Protein AF-G2YE13-F1 (afdb_monomer)

Solvent-accessible surface area (backbone atoms only — not comparable to full-atom values): 16655 Å² total; per-residue (Å²): 134,60,71,67,60,37,46,52,50,24,52,51,51,41,54,56,32,40,78,69,66,66,38,60,95,90,59,76,64,62,72,60,50,37,76,73,42,96,77,32,41,68,54,47,50,50,54,51,50,51,44,52,50,53,50,48,58,48,52,53,50,53,49,51,50,52,49,53,50,52,50,49,54,52,50,52,52,52,49,52,52,50,52,50,55,52,49,52,54,51,50,56,52,48,56,51,50,53,50,53,49,54,51,50,54,52,51,50,53,50,51,54,52,50,50,54,51,52,54,51,50,54,51,51,52,53,52,51,51,52,52,50,54,50,51,53,52,50,52,53,52,50,52,54,50,50,52,56,51,50,51,52,51,52,51,52,50,51,48,52,52,54,54,60,64,62,72,76,81,79,84,79,93,82,80,87,77,79,81,79,85,72,94,70,87,87,79,92,77,80,81,95,67,86,81,63,96,82,48,99,84,70,54,80,85,79,56,55,73,67,57,55,51,51,51,54,49,51,56,49,56,50,50,52,50,51,52,50,51,50,52,50,48,53,51,50,48,32,64,75,66,67,63,66,82,83,77,86,79,90,86,79,87,78,82,78,76,73,67,56,60,61,52,50,51,54,52,51,52,54,52,50,54,56,54,53,68,72,75,112

Secondary structure (DSSP, 8-state):
--HHHHHHHHHHHHHHHHHTTSS-TT----SS-GGGSTT-HHHHHHHHHHHHHHHHHHHHHHHHHHHHHHHHHHHHHHHHHHHHHHHHHHHHHHHHHHHHHHHHHHHHHHHHHHHHHHHHHHHHHHHHHHHHHHHHHHHHHHHHHHHHHHHHHHHHHHHHHHHHHH--SSS-------------------------TT-TT--GGGS-HHHHHHHHHHHHHHHHHHHHHHHHHHHHHHHHTT-----S----------SHHHHHHHHHHHHHHHHHTT--

Sequence (280 aa):
MDADNLRTASLYINNQLLSRGLLRNGQTIDFARPHKSEEGLDVTMGKIMSVVNDLILRRDRDSQQRENLSQTIRALRADALRSTTDMERLATKNTELQRKVGIADAAERALKTQLRSAEQAVKGLKEDMARMKVLVGQTRAQCANEVRKKERIIEGMKKHVGEGGRARGSGKAVGVATINVIAGVGGDNGSGAGMGTEDEGYDLRMETNEFLTELARGLSDENESLGGLVRRTIETLRTVSGCEKEEEQEGGMVVQMEGSYEHLASEMEFKKWRSERKRS

Radius of gyration: 60.1 Å; Cα contacts (8 Å, |Δi|>4): 47; chains: 1; bounding box: 116×45×170 Å

InterPro domains:
  IPR021622 Afadin/alpha-actinin-binding [PF11559] (7-163)

Structure (mmCIF, N/CA/C/O backbone):
data_AF-G2YE13-F1
#
_entry.id   AF-G2YE13-F1
#
loop_
_atom_site.group_PDB
_atom_site.id
_atom_site.type_symbol
_atom_site.label_atom_id
_atom_site.label_alt_id
_atom_site.label_comp_id
_atom_site.label_asym_id
_atom_site.label_entity_id
_atom_site.label_seq_id
_atom_site.pdbx_PDB_ins_code
_atom_site.Cartn_x
_atom_site.Cartn_y
_atom_site.Cartn_z
_atom_site.occupancy
_atom_site.B_iso_or_equiv
_atom_site.auth_seq_id
_atom_site.auth_comp_id
_atom_site.auth_asym_id
_atom_site.auth_atom_id
_atom_site.pdbx_PDB_model_num
ATOM 1 N N . MET A 1 1 ? 46.375 20.186 -64.222 1.00 52.88 1 MET A N 1
ATOM 2 C CA . MET A 1 1 ? 46.100 18.978 -63.417 1.00 52.88 1 MET A CA 1
ATOM 3 C C . MET A 1 1 ? 46.947 17.860 -63.990 1.00 52.88 1 MET A C 1
ATOM 5 O O . MET A 1 1 ? 46.713 17.483 -65.133 1.00 52.88 1 MET A O 1
ATOM 9 N N . ASP A 1 2 ? 47.961 17.404 -63.260 1.00 69.81 2 ASP A N 1
ATOM 10 C CA . ASP A 1 2 ? 48.932 16.430 -63.770 1.00 69.81 2 ASP A CA 1
ATOM 11 C C . ASP A 1 2 ? 48.307 15.043 -63.950 1.00 69.81 2 ASP A C 1
ATOM 13 O O . ASP A 1 2 ? 47.515 14.583 -63.122 1.00 69.81 2 ASP A O 1
ATOM 17 N N . ALA A 1 3 ? 48.657 14.363 -65.044 1.00 68.25 3 ALA A N 1
ATOM 18 C CA . ALA A 1 3 ? 48.110 13.047 -65.379 1.00 68.25 3 ALA A CA 1
ATOM 19 C C . ALA A 1 3 ? 48.427 11.979 -64.312 1.00 68.25 3 ALA A C 1
ATOM 21 O O . ALA A 1 3 ? 47.630 11.062 -64.105 1.00 68.25 3 ALA A O 1
ATOM 22 N N . ASP A 1 4 ? 49.542 12.133 -63.597 1.00 74.81 4 ASP A N 1
ATOM 23 C CA . ASP A 1 4 ? 49.951 11.235 -62.514 1.00 74.81 4 ASP A CA 1
ATOM 24 C C . ASP A 1 4 ? 49.087 11.403 -61.255 1.00 74.81 4 ASP A C 1
ATOM 26 O O . ASP A 1 4 ? 48.748 10.416 -60.593 1.00 74.81 4 ASP A O 1
ATOM 30 N N . ASN A 1 5 ? 48.614 12.625 -60.980 1.00 84.25 5 ASN A N 1
ATOM 31 C CA . ASN A 1 5 ? 47.676 12.887 -59.886 1.00 84.25 5 ASN A CA 1
ATOM 32 C C . ASN A 1 5 ? 46.317 12.226 -60.156 1.00 84.25 5 ASN A C 1
ATOM 34 O O . ASN A 1 5 ? 45.719 11.637 -59.255 1.00 84.25 5 ASN A O 1
ATOM 38 N N . LEU A 1 6 ? 45.852 12.250 -61.410 1.00 85.00 6 LEU A N 1
ATOM 39 C CA . LEU A 1 6 ? 44.595 11.606 -61.809 1.00 85.00 6 LEU A CA 1
ATOM 40 C C . LEU A 1 6 ? 44.676 10.076 -61.751 1.00 85.00 6 LEU A C 1
ATOM 42 O O . LEU A 1 6 ? 43.736 9.426 -61.297 1.00 85.00 6 LEU A O 1
ATOM 46 N N . ARG A 1 7 ? 45.805 9.487 -62.160 1.00 84.62 7 ARG A N 1
ATOM 47 C CA . ARG A 1 7 ? 46.022 8.034 -62.075 1.00 84.62 7 ARG A CA 1
ATOM 48 C C . ARG A 1 7 ? 46.076 7.555 -60.623 1.00 84.62 7 ARG A C 1
ATOM 50 O O . ARG A 1 7 ? 45.480 6.531 -60.291 1.00 84.62 7 ARG A O 1
ATOM 57 N N . THR A 1 8 ? 46.731 8.323 -59.756 1.00 89.25 8 THR A N 1
ATOM 58 C CA . THR A 1 8 ? 46.793 8.040 -58.315 1.00 89.25 8 THR A CA 1
ATOM 59 C C . THR A 1 8 ? 45.407 8.136 -57.670 1.00 89.25 8 THR A C 1
ATOM 61 O O . THR A 1 8 ? 45.010 7.238 -56.928 1.00 89.25 8 THR A O 1
ATOM 64 N N . ALA A 1 9 ? 44.622 9.163 -58.016 1.00 90.44 9 ALA A N 1
ATOM 65 C CA . ALA A 1 9 ? 43.237 9.300 -57.562 1.00 90.44 9 ALA A CA 1
ATOM 66 C C . ALA A 1 9 ? 42.335 8.157 -58.067 1.00 90.44 9 ALA A C 1
ATOM 68 O O . ALA A 1 9 ? 41.540 7.621 -57.299 1.00 90.44 9 ALA A O 1
ATOM 69 N N . SER A 1 10 ? 42.493 7.732 -59.326 1.00 90.06 10 SER A N 1
ATOM 70 C CA . SER A 1 10 ? 41.773 6.587 -59.905 1.00 90.06 10 SER A CA 1
ATOM 71 C C . SER A 1 10 ? 42.042 5.292 -59.127 1.00 90.06 10 SER A C 1
ATOM 73 O O . SER A 1 10 ? 41.113 4.568 -58.765 1.00 90.06 10 SER A O 1
ATOM 75 N N . LEU A 1 11 ? 43.306 5.019 -58.785 1.00 90.75 11 LEU A N 1
ATOM 76 C CA . LEU A 1 11 ? 43.683 3.852 -57.982 1.00 90.75 11 LEU A CA 1
ATOM 77 C C . LEU A 1 11 ? 43.100 3.930 -56.561 1.00 90.75 11 LEU A C 1
ATOM 79 O O . LEU A 1 11 ? 42.550 2.947 -56.063 1.00 90.75 11 LEU A O 1
ATOM 83 N N . TYR A 1 12 ? 43.154 5.107 -55.933 1.00 93.12 12 TYR A N 1
ATOM 84 C CA . TYR A 1 12 ? 42.556 5.338 -54.617 1.00 93.12 12 TYR A CA 1
ATOM 85 C C . TYR A 1 12 ? 41.040 5.083 -54.613 1.00 93.12 12 TYR A C 1
ATOM 87 O O . TYR A 1 12 ? 40.538 4.363 -53.748 1.00 93.12 12 TYR A O 1
ATOM 95 N N . ILE A 1 13 ? 40.313 5.613 -55.602 1.00 92.81 13 ILE A N 1
ATOM 96 C CA . ILE A 1 13 ? 38.865 5.407 -55.740 1.00 92.81 13 ILE A CA 1
ATOM 97 C C . ILE A 1 13 ? 38.552 3.920 -55.929 1.00 92.81 13 ILE A C 1
ATOM 99 O O . ILE A 1 13 ? 37.668 3.400 -55.252 1.00 92.81 13 ILE A O 1
ATOM 103 N N . ASN A 1 14 ? 39.299 3.204 -56.772 1.00 92.50 14 ASN A N 1
ATOM 104 C CA . ASN A 1 14 ? 39.098 1.765 -56.960 1.00 92.50 14 ASN A CA 1
ATOM 105 C C . ASN A 1 14 ? 39.274 0.975 -55.654 1.00 92.50 14 ASN A C 1
ATOM 107 O O . ASN A 1 14 ? 38.426 0.146 -55.328 1.00 92.50 14 ASN A O 1
ATOM 111 N N . ASN A 1 15 ? 40.303 1.277 -54.858 1.00 92.81 15 ASN A N 1
ATOM 112 C CA . ASN A 1 15 ? 40.490 0.648 -53.545 1.00 92.81 15 ASN A CA 1
ATOM 113 C C . ASN A 1 15 ? 39.330 0.965 -52.583 1.00 92.81 15 ASN A C 1
ATOM 115 O O . ASN A 1 15 ? 38.871 0.105 -51.824 1.00 92.81 15 ASN A O 1
ATOM 119 N N . GLN A 1 16 ? 38.814 2.193 -52.632 1.00 92.94 16 GLN A N 1
ATOM 120 C CA . GLN A 1 16 ? 37.696 2.629 -51.800 1.00 92.94 16 GLN A CA 1
ATOM 121 C C . GLN A 1 16 ? 36.375 1.940 -52.169 1.00 92.94 16 GLN A C 1
ATOM 123 O O . GLN A 1 16 ? 35.591 1.578 -51.287 1.00 92.94 16 GLN A O 1
ATOM 128 N N . LEU A 1 17 ? 36.127 1.756 -53.465 1.00 92.94 17 LEU A N 1
ATOM 129 C CA . LEU A 1 17 ? 34.960 1.045 -53.976 1.00 92.94 17 LEU A CA 1
ATOM 130 C C . LEU A 1 17 ? 35.060 -0.460 -53.702 1.00 92.94 17 LEU A C 1
ATOM 132 O O . LEU A 1 17 ? 34.072 -1.069 -53.289 1.00 92.94 17 LEU A O 1
ATOM 136 N N . LEU A 1 18 ? 36.252 -1.044 -53.848 1.00 92.06 18 LEU A N 1
ATOM 137 C CA . LEU A 1 18 ? 36.508 -2.455 -53.561 1.00 92.06 18 LEU A CA 1
ATOM 138 C C . LEU A 1 18 ? 36.288 -2.781 -52.078 1.00 92.06 18 LEU A C 1
ATOM 140 O O . LEU A 1 18 ? 35.526 -3.687 -51.752 1.00 92.06 18 LEU A O 1
ATOM 144 N N . SER A 1 19 ? 36.873 -1.989 -51.171 1.00 91.19 19 SER A N 1
ATOM 145 C CA . SER A 1 19 ? 36.702 -2.149 -49.714 1.00 91.19 19 SER A CA 1
ATOM 146 C C . SER A 1 19 ? 35.251 -1.997 -49.238 1.00 91.19 19 SER A C 1
ATOM 148 O O . SER A 1 19 ? 34.890 -2.526 -48.191 1.00 91.19 19 SER A O 1
ATOM 150 N N . ARG A 1 20 ? 34.398 -1.308 -50.010 1.00 91.00 20 ARG A N 1
ATOM 151 C CA . ARG A 1 20 ? 32.953 -1.154 -49.740 1.00 91.00 20 ARG A CA 1
ATOM 152 C C . ARG A 1 20 ? 32.080 -2.194 -50.447 1.00 91.00 20 ARG A C 1
ATOM 154 O O . ARG A 1 20 ? 30.855 -2.169 -50.288 1.00 91.00 20 ARG A O 1
ATOM 161 N N . GLY A 1 21 ? 32.692 -3.094 -51.218 1.00 90.62 21 GLY A N 1
ATOM 162 C CA . GLY A 1 21 ? 32.005 -4.122 -51.997 1.00 90.62 21 GLY A CA 1
ATOM 163 C C . GLY A 1 21 ? 31.169 -3.560 -53.150 1.00 90.62 21 GLY A C 1
ATOM 164 O O . GLY A 1 21 ? 30.143 -4.143 -53.487 1.00 90.62 21 GLY A O 1
ATOM 165 N N . LEU A 1 22 ? 31.558 -2.403 -53.699 1.00 90.25 22 LEU A N 1
ATOM 166 C CA . LEU A 1 22 ? 30.945 -1.779 -54.884 1.00 90.25 22 LEU A CA 1
ATOM 167 C C . LEU A 1 22 ? 31.646 -2.191 -56.185 1.00 90.25 22 LEU A C 1
ATOM 169 O O . LEU A 1 22 ? 31.102 -2.009 -57.267 1.00 90.25 22 LEU A O 1
ATOM 173 N N . LEU A 1 23 ? 32.847 -2.761 -56.078 1.00 89.75 23 LEU A N 1
ATOM 174 C CA . LEU A 1 23 ? 33.565 -3.409 -57.173 1.00 89.75 23 LEU A CA 1
ATOM 175 C C . LEU A 1 23 ? 33.898 -4.850 -56.786 1.00 89.75 23 LEU A C 1
ATOM 177 O O . LEU A 1 23 ? 34.031 -5.174 -55.606 1.00 89.75 23 LEU A O 1
ATOM 181 N N . ARG A 1 24 ? 34.041 -5.715 -57.792 1.00 83.44 24 ARG A N 1
ATOM 182 C CA . ARG A 1 24 ? 34.520 -7.094 -57.632 1.00 83.44 24 ARG A CA 1
ATOM 183 C C . ARG A 1 24 ? 36.032 -7.144 -57.858 1.00 83.44 24 ARG A C 1
ATOM 185 O O . ARG A 1 24 ? 36.575 -6.331 -58.607 1.00 83.44 24 ARG A O 1
ATOM 192 N N . ASN A 1 25 ? 36.711 -8.111 -57.237 1.00 74.88 25 ASN A N 1
ATOM 193 C CA . ASN A 1 25 ? 38.150 -8.317 -57.430 1.00 74.88 25 ASN A CA 1
ATOM 194 C C . ASN A 1 25 ? 38.472 -8.447 -58.931 1.00 74.88 25 ASN A C 1
ATOM 196 O O . ASN A 1 25 ? 37.884 -9.280 -59.616 1.00 74.88 25 ASN A O 1
ATOM 200 N N . GLY A 1 26 ? 39.385 -7.608 -59.431 1.00 71.69 26 GLY A N 1
ATOM 201 C CA . GLY A 1 26 ? 39.810 -7.599 -60.837 1.00 71.69 26 GLY A CA 1
ATOM 202 C C . GLY A 1 26 ? 39.014 -6.683 -61.777 1.00 71.69 26 GLY A C 1
ATOM 203 O O . GLY A 1 26 ? 39.411 -6.536 -62.926 1.00 71.69 26 GLY A O 1
ATOM 204 N N . GLN A 1 27 ? 37.940 -6.027 -61.319 1.00 79.00 27 GLN A N 1
ATOM 205 C CA . GLN A 1 27 ? 37.174 -5.056 -62.117 1.00 79.00 27 GLN A CA 1
ATOM 206 C C . GLN A 1 27 ? 37.513 -3.617 -61.711 1.00 79.00 27 GLN A C 1
ATOM 208 O O . GLN A 1 27 ? 36.717 -2.942 -61.060 1.00 79.00 27 GLN A O 1
ATOM 213 N N . THR A 1 28 ? 38.710 -3.147 -62.062 1.00 84.94 28 THR A N 1
ATOM 214 C CA . THR A 1 28 ? 39.093 -1.744 -61.853 1.00 84.94 28 THR A CA 1
ATOM 215 C C . THR A 1 28 ? 38.523 -0.857 -62.960 1.00 84.94 28 THR A C 1
ATOM 217 O O . THR A 1 28 ? 38.381 -1.270 -64.110 1.00 84.94 28 THR A O 1
ATOM 220 N N . ILE A 1 29 ? 38.172 0.376 -62.607 1.00 88.56 29 ILE A N 1
ATOM 221 C CA . ILE A 1 29 ? 37.672 1.384 -63.543 1.00 88.56 29 ILE A CA 1
ATOM 222 C C . ILE A 1 29 ? 38.773 2.423 -63.752 1.00 88.56 29 ILE A C 1
ATOM 224 O O . ILE A 1 29 ? 39.282 2.985 -62.781 1.00 88.56 29 ILE A O 1
ATOM 228 N N . ASP A 1 30 ? 39.142 2.708 -65.003 1.00 88.06 30 ASP A N 1
ATOM 229 C CA . ASP A 1 30 ? 40.056 3.816 -65.291 1.00 88.06 30 ASP A CA 1
ATOM 230 C C . ASP A 1 30 ? 39.302 5.153 -65.325 1.00 88.06 30 ASP A C 1
ATOM 232 O O . ASP A 1 30 ? 38.751 5.567 -66.346 1.00 88.06 30 ASP A O 1
ATOM 236 N N . PHE A 1 31 ? 39.305 5.851 -64.188 1.00 87.25 31 PHE A N 1
ATOM 237 C CA . PHE A 1 31 ? 38.727 7.190 -64.062 1.00 87.25 31 PHE A CA 1
ATOM 238 C C . PHE A 1 31 ? 39.595 8.293 -64.686 1.00 87.25 31 PHE A C 1
ATOM 240 O O . PHE A 1 31 ? 39.095 9.386 -64.943 1.00 87.25 31 PHE A O 1
ATOM 247 N N . ALA A 1 32 ? 40.890 8.049 -64.913 1.00 86.56 32 ALA A N 1
ATOM 248 C CA . ALA A 1 32 ? 41.810 9.076 -65.397 1.00 86.56 32 ALA A CA 1
ATOM 249 C C . ALA A 1 32 ? 41.699 9.260 -66.915 1.00 86.56 32 ALA A C 1
ATOM 251 O O . ALA A 1 32 ? 41.833 10.380 -67.416 1.00 86.56 32 ALA A O 1
ATOM 252 N N . ARG A 1 33 ? 41.477 8.168 -67.659 1.00 82.81 33 ARG A N 1
ATOM 253 C CA . ARG A 1 33 ? 41.334 8.180 -69.122 1.00 82.81 33 ARG A CA 1
ATOM 254 C C . ARG A 1 33 ? 40.272 7.177 -69.588 1.00 82.81 33 ARG A C 1
ATOM 256 O O . ARG A 1 33 ? 40.596 6.221 -70.287 1.00 82.81 33 ARG A O 1
ATOM 263 N N . PRO A 1 34 ? 38.983 7.441 -69.319 1.00 82.19 34 PRO A N 1
ATOM 264 C CA . PRO A 1 34 ? 37.904 6.501 -69.630 1.00 82.19 34 PRO A CA 1
ATOM 265 C C . PRO A 1 34 ? 37.739 6.214 -71.134 1.00 82.19 34 PRO A C 1
ATOM 267 O O . PRO A 1 34 ? 37.157 5.205 -71.499 1.00 82.19 34 PRO A O 1
ATOM 270 N N . HIS A 1 35 ? 38.277 7.065 -72.018 1.00 80.75 35 HIS A N 1
ATOM 271 C CA . HIS A 1 35 ? 38.291 6.854 -73.472 1.00 80.75 35 HIS A CA 1
ATOM 272 C C . HIS A 1 35 ? 39.409 5.915 -73.962 1.00 80.75 35 HIS A C 1
ATOM 274 O O . HIS A 1 35 ? 39.402 5.537 -75.129 1.00 80.75 35 HIS A O 1
ATOM 280 N N . LYS A 1 36 ? 40.396 5.592 -73.113 1.00 79.38 36 LYS A N 1
ATOM 281 C CA . LYS A 1 36 ? 41.534 4.711 -73.445 1.00 79.38 36 LYS A CA 1
ATOM 282 C C . LYS A 1 36 ? 41.440 3.338 -72.788 1.00 79.38 36 LYS A C 1
ATOM 284 O O . LYS A 1 36 ? 42.398 2.574 -72.863 1.00 79.38 36 LYS A O 1
ATOM 289 N N . SER A 1 37 ? 40.337 3.044 -72.110 1.00 78.94 37 SER A N 1
ATOM 290 C CA . SER A 1 37 ? 40.103 1.712 -71.573 1.00 78.94 37 SER A CA 1
ATOM 291 C C . SER A 1 37 ? 39.936 0.708 -72.717 1.00 78.94 37 SER A C 1
ATOM 293 O O . SER A 1 37 ? 39.407 1.037 -73.779 1.00 78.94 37 SER A O 1
ATOM 295 N N . GLU A 1 38 ? 40.379 -0.529 -72.495 1.00 76.00 38 GLU A N 1
ATOM 296 C CA . GLU A 1 38 ? 40.318 -1.604 -73.499 1.00 76.00 38 GLU A CA 1
ATOM 297 C C . GLU A 1 38 ? 38.883 -1.934 -73.940 1.00 76.00 38 GLU A C 1
ATOM 299 O O . GLU A 1 38 ? 38.660 -2.403 -75.050 1.00 76.00 38 GLU A O 1
ATOM 304 N N . GLU A 1 39 ? 37.902 -1.648 -73.085 1.00 79.75 39 GLU A N 1
ATOM 305 C CA . GLU A 1 39 ? 36.481 -1.919 -73.321 1.00 79.75 39 GLU A CA 1
ATOM 306 C C . GLU A 1 39 ? 35.727 -0.730 -73.950 1.00 79.75 39 GLU A C 1
ATOM 308 O O . GLU A 1 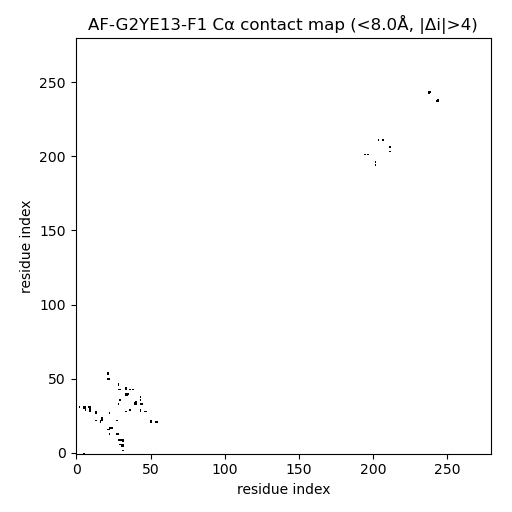39 ? 34.541 -0.840 -74.261 1.00 79.75 39 GLU A O 1
ATOM 313 N N . GLY A 1 40 ? 36.394 0.413 -74.137 1.00 85.12 40 GLY A N 1
ATOM 314 C CA . GLY A 1 40 ? 35.803 1.626 -74.693 1.00 85.12 40 GLY A CA 1
ATOM 315 C C . GLY A 1 40 ? 35.091 2.527 -73.675 1.00 85.12 40 GLY A C 1
ATOM 316 O O . GLY A 1 40 ? 34.805 2.166 -72.524 1.00 85.12 40 GLY A O 1
ATOM 317 N N . LEU A 1 41 ? 34.804 3.753 -74.127 1.00 87.94 41 LEU A N 1
ATOM 318 C CA . LEU A 1 41 ? 34.246 4.826 -73.301 1.00 87.94 41 LEU A CA 1
ATOM 319 C C . LEU A 1 41 ? 32.869 4.469 -72.729 1.00 87.94 41 LEU A C 1
ATOM 321 O O . LEU A 1 41 ? 32.647 4.644 -71.532 1.00 87.94 41 LEU A O 1
ATOM 325 N N . ASP A 1 42 ? 31.971 3.945 -73.563 1.00 87.81 42 ASP A N 1
ATOM 326 C CA . ASP A 1 42 ? 30.576 3.689 -73.186 1.00 87.81 42 ASP A CA 1
ATOM 327 C C . ASP A 1 42 ? 30.465 2.612 -72.100 1.00 87.81 42 ASP A C 1
ATOM 329 O O . ASP A 1 42 ? 29.720 2.772 -71.132 1.00 87.81 42 ASP A O 1
ATOM 333 N N . VAL A 1 43 ? 31.271 1.550 -72.199 1.00 87.81 43 VAL A N 1
ATOM 334 C CA . VAL A 1 43 ? 31.311 0.472 -71.198 1.00 87.81 43 VAL A CA 1
ATOM 335 C C . VAL A 1 43 ? 31.874 0.983 -69.872 1.00 87.81 43 VAL A C 1
ATOM 337 O O . VAL A 1 43 ? 31.319 0.714 -68.804 1.00 87.81 43 VAL A O 1
ATOM 340 N N . THR A 1 44 ? 32.943 1.781 -69.928 1.00 88.75 44 THR A N 1
ATOM 341 C CA . THR A 1 44 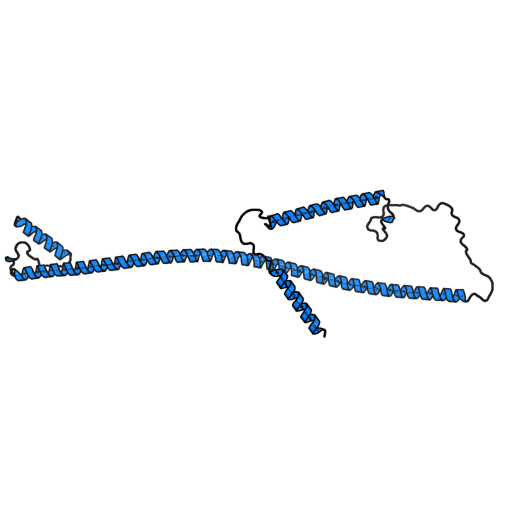? 33.564 2.371 -68.733 1.00 88.75 44 THR A CA 1
ATOM 342 C C . THR A 1 44 ? 32.609 3.341 -68.043 1.00 88.75 44 THR A C 1
ATOM 344 O O . THR A 1 44 ? 32.454 3.291 -66.824 1.00 88.75 44 THR A O 1
ATOM 347 N N . MET A 1 45 ? 31.904 4.172 -68.816 1.00 90.50 45 MET A N 1
ATOM 348 C CA . MET A 1 45 ? 30.885 5.080 -68.295 1.00 90.50 45 MET A CA 1
ATOM 349 C C . MET A 1 45 ? 29.693 4.314 -67.704 1.00 90.50 45 MET A C 1
ATOM 351 O O . MET A 1 45 ? 29.197 4.689 -66.644 1.00 90.50 45 MET A O 1
ATOM 355 N N . GLY A 1 46 ? 29.288 3.193 -68.311 1.00 90.06 46 GLY A N 1
ATOM 356 C CA . GLY A 1 46 ? 28.276 2.287 -67.760 1.00 90.06 46 GLY A CA 1
ATOM 357 C C . GLY A 1 46 ? 28.666 1.713 -66.392 1.00 90.06 46 GLY A C 1
ATOM 358 O O . GLY A 1 46 ? 27.857 1.733 -65.462 1.00 90.06 46 GLY A O 1
ATOM 359 N N . LYS A 1 47 ? 29.925 1.279 -66.221 1.00 90.19 47 LYS A N 1
ATOM 360 C CA . LYS A 1 47 ? 30.460 0.819 -64.923 1.00 90.19 47 LYS A CA 1
ATOM 361 C C . LYS A 1 47 ? 30.451 1.935 -63.873 1.00 90.19 47 LYS A C 1
ATOM 363 O O . LYS A 1 47 ? 30.038 1.699 -62.738 1.00 90.19 47 LYS A O 1
ATOM 368 N N . ILE A 1 48 ? 30.854 3.153 -64.251 1.00 91.88 48 ILE A N 1
ATOM 369 C CA . ILE A 1 48 ? 30.814 4.329 -63.365 1.00 91.88 48 ILE A CA 1
ATOM 370 C C . ILE A 1 48 ? 29.375 4.617 -62.929 1.00 91.88 48 ILE A C 1
ATOM 372 O O . ILE A 1 48 ? 29.118 4.761 -61.735 1.00 91.88 48 ILE A O 1
ATOM 376 N N . MET A 1 49 ? 28.430 4.646 -63.870 1.00 92.31 49 MET A N 1
ATOM 377 C CA . MET A 1 49 ? 27.017 4.894 -63.573 1.00 92.31 49 MET A CA 1
ATOM 378 C C . MET A 1 49 ? 26.417 3.818 -62.665 1.00 92.31 49 MET A C 1
ATOM 380 O O . MET A 1 49 ? 25.679 4.158 -61.743 1.00 92.31 49 MET A O 1
ATOM 384 N N . SER A 1 50 ? 26.776 2.543 -62.850 1.00 91.62 50 SER A N 1
ATOM 385 C CA . SER A 1 50 ? 26.349 1.459 -61.953 1.00 91.62 50 SER A CA 1
ATOM 386 C C . SER A 1 50 ? 26.843 1.676 -60.522 1.00 91.62 50 SER A C 1
ATOM 388 O O . SER A 1 50 ? 26.061 1.573 -59.581 1.00 91.62 50 SER A O 1
ATOM 390 N N . VAL A 1 51 ? 28.121 2.029 -60.347 1.00 93.50 51 VAL A N 1
ATOM 391 C CA . VAL A 1 51 ? 28.699 2.311 -59.024 1.00 93.50 51 VAL A CA 1
ATOM 392 C C . VAL A 1 51 ? 28.034 3.524 -58.371 1.00 93.50 51 VAL A C 1
ATOM 394 O O . VAL A 1 51 ? 27.740 3.502 -57.176 1.00 93.50 51 VAL A O 1
ATOM 397 N N . VAL A 1 52 ? 27.784 4.586 -59.141 1.00 95.12 52 VAL A N 1
ATOM 398 C CA . VAL A 1 52 ? 27.089 5.785 -58.653 1.00 95.12 52 VAL A CA 1
ATOM 399 C C . VAL A 1 52 ? 25.662 5.443 -58.227 1.00 95.12 52 VAL A C 1
ATOM 401 O O . VAL A 1 52 ? 25.248 5.838 -57.139 1.00 95.12 52 VAL A O 1
ATOM 404 N N . ASN A 1 53 ? 24.931 4.665 -59.026 1.00 95.75 53 ASN A N 1
ATOM 405 C CA . ASN A 1 53 ? 23.591 4.200 -58.683 1.00 95.75 53 ASN A CA 1
ATOM 406 C C . ASN A 1 53 ? 23.592 3.367 -57.390 1.00 95.75 53 ASN A C 1
ATOM 408 O O . ASN A 1 53 ? 22.795 3.620 -56.490 1.00 95.75 53 ASN A O 1
ATOM 412 N N . ASP A 1 54 ? 24.534 2.434 -57.243 1.00 95.00 54 ASP A N 1
ATOM 413 C CA . ASP A 1 54 ? 24.654 1.622 -56.031 1.00 95.00 54 ASP A CA 1
ATOM 414 C C . ASP A 1 54 ? 24.991 2.464 -54.793 1.00 95.00 54 ASP A C 1
ATOM 416 O O . ASP A 1 54 ? 24.476 2.200 -53.703 1.00 95.00 54 ASP A O 1
ATOM 420 N N . LEU A 1 55 ? 25.824 3.499 -54.944 1.00 95.31 55 LEU A N 1
ATOM 421 C CA . LEU A 1 55 ? 26.121 4.460 -53.880 1.00 95.31 55 LEU A CA 1
ATOM 422 C C . LEU A 1 55 ? 24.888 5.271 -53.474 1.00 95.31 55 LEU A C 1
ATOM 424 O O . LEU A 1 55 ? 24.670 5.455 -52.276 1.00 95.31 55 LEU A O 1
ATOM 428 N N . ILE A 1 56 ? 24.084 5.726 -54.439 1.00 96.06 56 ILE A N 1
ATOM 429 C CA . ILE A 1 56 ? 22.826 6.442 -54.179 1.00 96.06 56 ILE A CA 1
ATOM 430 C C . ILE A 1 56 ? 21.861 5.522 -53.428 1.00 96.06 56 ILE A C 1
ATOM 432 O O . ILE A 1 56 ? 21.438 5.851 -52.324 1.00 96.06 56 ILE A O 1
ATOM 436 N N . LEU A 1 57 ? 21.612 4.315 -53.944 1.00 96.19 57 LEU A N 1
ATOM 437 C CA . LEU A 1 57 ? 20.694 3.357 -53.324 1.00 96.19 57 LEU A CA 1
ATOM 438 C C . LEU A 1 57 ? 21.132 2.928 -51.920 1.00 96.19 57 LEU A C 1
ATOM 440 O O . LEU A 1 57 ? 20.287 2.697 -51.052 1.00 96.19 57 LEU A O 1
ATOM 444 N N . ARG A 1 58 ? 22.441 2.780 -51.682 1.00 96.06 58 ARG A N 1
ATOM 445 C CA . ARG A 1 58 ? 22.972 2.496 -50.341 1.00 96.06 58 ARG A CA 1
ATOM 446 C C . ARG A 1 58 ? 22.810 3.692 -49.414 1.00 96.06 58 ARG A C 1
ATOM 448 O O . ARG A 1 58 ? 22.342 3.507 -48.298 1.00 96.06 58 ARG A O 1
ATOM 455 N N . ARG A 1 59 ? 23.139 4.904 -49.871 1.00 96.12 59 ARG A N 1
ATOM 456 C CA . ARG A 1 59 ? 22.962 6.133 -49.085 1.00 96.12 59 ARG A CA 1
ATOM 457 C C . ARG A 1 59 ? 21.501 6.338 -48.689 1.00 96.12 59 ARG A C 1
ATOM 459 O O . ARG A 1 59 ? 21.243 6.684 -47.539 1.00 96.12 59 ARG A O 1
ATOM 466 N N . ASP A 1 60 ? 20.570 6.103 -49.605 1.00 97.31 60 ASP A N 1
ATOM 467 C CA . ASP A 1 60 ? 19.138 6.251 -49.343 1.00 97.31 60 ASP A CA 1
ATOM 468 C C . ASP A 1 60 ? 18.655 5.220 -48.316 1.00 97.31 60 ASP A C 1
ATOM 470 O O . ASP A 1 60 ? 17.964 5.579 -47.361 1.00 97.31 60 ASP A O 1
ATOM 474 N N . ARG A 1 61 ? 19.096 3.958 -48.434 1.00 97.19 61 ARG A N 1
ATOM 475 C CA . ARG A 1 61 ? 18.826 2.918 -47.426 1.00 97.19 61 ARG A CA 1
ATOM 476 C C . ARG A 1 61 ? 19.400 3.266 -46.058 1.00 97.19 61 ARG A C 1
ATOM 478 O O . ARG A 1 61 ? 18.684 3.170 -45.065 1.00 97.19 61 ARG A O 1
ATOM 485 N N . ASP A 1 62 ? 20.658 3.690 -45.999 1.00 96.81 62 ASP A N 1
ATOM 486 C CA . ASP A 1 62 ? 21.312 4.072 -44.746 1.00 96.81 62 ASP A CA 1
ATOM 487 C C . ASP A 1 62 ? 20.608 5.277 -44.106 1.00 96.81 62 ASP A C 1
ATOM 489 O O . ASP A 1 62 ? 20.437 5.325 -42.886 1.00 96.81 62 ASP A O 1
ATOM 493 N N . SER A 1 63 ? 20.157 6.241 -44.917 1.00 97.62 63 SER A N 1
ATOM 494 C CA . SER A 1 63 ? 19.377 7.393 -44.456 1.00 97.62 63 SER A CA 1
ATOM 495 C C . SER A 1 63 ? 18.042 6.957 -43.850 1.00 97.62 63 SER A C 1
ATOM 497 O O . SER A 1 63 ? 17.733 7.344 -42.723 1.00 97.62 63 SER A O 1
ATOM 499 N N . GLN A 1 64 ? 17.286 6.099 -44.542 1.00 97.62 64 GLN A N 1
ATOM 500 C CA . GLN A 1 64 ? 16.015 5.557 -44.044 1.00 97.62 64 GLN A CA 1
ATOM 501 C C . GLN A 1 64 ? 16.204 4.735 -42.762 1.00 97.62 64 GLN A C 1
ATOM 503 O O . GLN A 1 64 ? 15.447 4.885 -41.806 1.00 97.62 64 GLN A O 1
ATOM 508 N N . GLN A 1 65 ? 17.242 3.894 -42.691 1.00 97.94 65 GLN A N 1
ATOM 509 C CA . GLN A 1 65 ? 17.554 3.123 -41.485 1.00 97.94 65 GLN A CA 1
ATOM 510 C C . GLN A 1 65 ? 17.896 4.031 -40.303 1.00 97.94 65 GLN A C 1
ATOM 512 O O . GLN A 1 65 ? 17.388 3.821 -39.201 1.00 97.94 65 GLN A O 1
ATOM 517 N N . ARG A 1 66 ? 18.719 5.064 -40.519 1.00 98.06 66 ARG A N 1
ATOM 518 C CA . ARG A 1 66 ? 19.038 6.059 -39.484 1.00 98.06 66 ARG A CA 1
ATOM 519 C C . ARG A 1 66 ? 17.790 6.788 -39.007 1.00 98.06 66 ARG A C 1
ATOM 521 O O . ARG A 1 66 ? 17.632 6.984 -37.802 1.00 98.06 66 ARG A O 1
ATOM 528 N N . GLU A 1 67 ? 16.899 7.158 -39.921 1.00 97.94 67 GLU A N 1
ATOM 529 C CA . GLU A 1 67 ? 15.636 7.795 -39.568 1.00 97.94 67 GLU A CA 1
ATOM 530 C C . GLU A 1 67 ? 14.757 6.863 -38.721 1.00 97.94 67 GLU A C 1
ATOM 532 O O . GLU A 1 67 ? 14.380 7.246 -37.611 1.00 97.94 67 GLU A O 1
ATOM 537 N N . ASN A 1 68 ? 14.529 5.625 -39.164 1.00 98.19 68 ASN A N 1
ATOM 538 C CA . ASN A 1 68 ? 13.737 4.620 -38.444 1.00 98.19 68 ASN A CA 1
ATOM 539 C C . ASN A 1 68 ? 14.297 4.328 -37.043 1.00 98.19 68 ASN A C 1
ATOM 541 O O . ASN A 1 68 ? 13.552 4.275 -36.059 1.00 98.19 68 ASN A O 1
ATOM 545 N N . LEU A 1 69 ? 15.622 4.192 -36.922 1.00 98.38 69 LEU A N 1
ATOM 546 C CA . LEU A 1 69 ? 16.290 4.027 -35.629 1.00 98.38 69 LEU A CA 1
ATOM 547 C C . LEU A 1 69 ? 16.088 5.258 -34.743 1.00 98.38 69 LEU A C 1
ATOM 549 O O . LEU A 1 69 ? 15.768 5.124 -33.564 1.00 98.38 69 LEU A O 1
ATOM 553 N N . SER A 1 70 ? 16.215 6.463 -35.302 1.00 98.50 70 SER A N 1
ATOM 554 C CA . SER A 1 70 ? 15.997 7.697 -34.546 1.00 98.50 70 SER A CA 1
ATOM 555 C C . SER A 1 70 ? 14.553 7.831 -34.047 1.00 98.50 70 SER A C 1
ATOM 557 O O . SER A 1 70 ? 14.337 8.314 -32.934 1.00 98.50 70 SER A O 1
ATOM 559 N N . GLN A 1 71 ? 13.570 7.391 -34.840 1.00 98.44 71 GLN A N 1
ATOM 560 C CA . GLN A 1 71 ? 12.160 7.363 -34.454 1.00 98.44 71 GLN A CA 1
ATOM 561 C C . GLN A 1 71 ? 11.925 6.339 -33.337 1.00 98.44 71 GLN A C 1
ATOM 563 O O . GLN A 1 71 ? 11.309 6.672 -32.326 1.00 98.44 71 GLN A O 1
ATOM 568 N N . THR A 1 72 ? 12.500 5.140 -33.461 1.00 98.44 72 THR A N 1
ATOM 569 C CA . THR A 1 72 ? 12.404 4.082 -32.442 1.00 98.44 72 THR A CA 1
ATOM 570 C C . THR A 1 72 ? 13.023 4.525 -31.116 1.00 98.44 72 THR A C 1
ATOM 572 O O . THR A 1 72 ? 12.405 4.375 -30.068 1.00 98.44 72 THR A O 1
ATOM 575 N N . ILE A 1 73 ? 14.206 5.149 -31.137 1.00 98.56 73 ILE A N 1
ATOM 576 C CA . ILE A 1 73 ? 14.854 5.679 -29.926 1.00 98.56 73 ILE A CA 1
ATOM 577 C C . ILE A 1 73 ? 13.983 6.751 -29.261 1.00 98.56 73 ILE A C 1
ATOM 579 O O . ILE A 1 73 ? 13.868 6.776 -28.036 1.00 98.56 73 ILE A O 1
ATOM 583 N N . ARG A 1 74 ? 13.357 7.637 -30.046 1.00 98.44 74 ARG A N 1
ATOM 584 C CA . ARG A 1 74 ? 12.430 8.650 -29.518 1.00 98.44 74 ARG A CA 1
ATOM 585 C C . ARG A 1 74 ? 11.194 8.011 -28.883 1.00 98.44 74 ARG A C 1
ATOM 587 O O . ARG A 1 74 ? 10.826 8.416 -27.783 1.00 98.44 74 ARG A O 1
ATOM 594 N N . ALA A 1 75 ? 10.606 7.005 -29.528 1.00 98.44 75 ALA A N 1
ATOM 595 C CA . ALA A 1 75 ? 9.474 6.258 -28.987 1.00 98.44 75 ALA A CA 1
ATOM 596 C C . ALA A 1 75 ? 9.841 5.554 -27.671 1.00 98.44 75 ALA A C 1
ATOM 598 O O . ALA A 1 75 ? 9.192 5.795 -26.657 1.00 98.44 75 ALA A O 1
ATOM 599 N N . LEU A 1 76 ? 10.953 4.811 -27.648 1.00 98.56 76 LEU A N 1
ATOM 600 C CA . LEU A 1 76 ? 11.442 4.117 -26.454 1.00 98.56 76 LEU A CA 1
ATOM 601 C C . LEU A 1 76 ? 11.744 5.076 -25.298 1.00 98.56 76 LEU A C 1
ATOM 603 O O . LEU A 1 76 ? 11.438 4.769 -24.152 1.00 98.56 76 LEU A O 1
ATOM 607 N N . ARG A 1 77 ? 12.315 6.255 -25.576 1.00 98.50 77 ARG A N 1
ATOM 608 C CA . ARG A 1 77 ? 12.532 7.284 -24.545 1.00 98.50 77 ARG A CA 1
ATOM 609 C C . ARG A 1 77 ? 11.217 7.812 -23.979 1.00 98.50 77 ARG A C 1
ATOM 611 O O . ARG A 1 77 ? 11.119 8.008 -22.771 1.00 98.50 77 ARG A O 1
ATOM 618 N N . ALA A 1 78 ? 10.218 8.037 -24.831 1.00 98.50 78 ALA A N 1
ATOM 619 C CA . ALA A 1 78 ? 8.900 8.474 -24.389 1.00 98.50 78 ALA A CA 1
ATOM 620 C C . ALA A 1 78 ? 8.190 7.389 -23.559 1.00 98.50 78 ALA A C 1
ATOM 622 O O . ALA A 1 78 ? 7.592 7.708 -22.534 1.00 98.50 78 ALA A O 1
ATOM 623 N N . ASP A 1 79 ? 8.296 6.119 -23.957 1.00 98.38 79 ASP A N 1
ATOM 624 C CA . ASP A 1 79 ? 7.755 4.982 -23.203 1.00 98.38 79 ASP A CA 1
ATOM 625 C C . ASP A 1 79 ? 8.454 4.790 -21.860 1.00 98.38 79 ASP A C 1
ATOM 627 O O . ASP A 1 79 ? 7.782 4.614 -20.847 1.00 98.38 79 ASP A O 1
ATOM 631 N N . ALA A 1 80 ? 9.784 4.890 -21.822 1.00 98.31 80 ALA A N 1
ATOM 632 C CA . ALA A 1 80 ? 10.543 4.816 -20.579 1.00 98.31 80 ALA A CA 1
ATOM 633 C C . ALA A 1 80 ? 10.117 5.920 -19.602 1.00 98.31 80 ALA A C 1
ATOM 635 O O . ALA A 1 80 ? 9.878 5.640 -18.431 1.00 98.31 80 ALA A O 1
ATOM 636 N N . LEU A 1 81 ? 9.947 7.157 -20.085 1.00 98.31 81 LEU A N 1
ATOM 637 C CA . LEU A 1 81 ? 9.476 8.262 -19.252 1.00 98.31 81 LEU A CA 1
ATOM 638 C C . LEU A 1 81 ? 8.061 8.003 -18.715 1.00 98.31 81 LEU A C 1
ATOM 640 O O . LEU A 1 81 ? 7.833 8.157 -17.517 1.00 98.31 81 LEU A O 1
ATOM 644 N N . ARG A 1 82 ? 7.130 7.560 -19.573 1.00 98.31 82 ARG A N 1
ATOM 645 C CA . ARG A 1 82 ? 5.769 7.179 -19.156 1.00 98.31 82 ARG A CA 1
ATOM 646 C C . ARG A 1 82 ? 5.798 6.091 -18.083 1.00 98.31 82 ARG A C 1
ATOM 648 O O . ARG A 1 82 ? 5.216 6.270 -17.015 1.00 98.31 82 ARG A O 1
ATOM 655 N N . SER A 1 83 ? 6.541 5.014 -18.329 1.00 98.19 83 SER A N 1
ATOM 656 C CA . SER A 1 83 ? 6.681 3.897 -17.394 1.00 98.19 83 SER A CA 1
ATOM 657 C C . SER A 1 83 ? 7.249 4.338 -16.044 1.00 98.19 83 SER A C 1
ATOM 659 O O . SER A 1 83 ? 6.774 3.867 -15.013 1.00 98.19 83 SER A O 1
ATOM 661 N N . THR A 1 84 ? 8.233 5.242 -16.024 1.00 98.44 84 THR A N 1
ATOM 662 C CA . THR A 1 84 ? 8.776 5.798 -14.775 1.00 98.44 84 THR A CA 1
ATOM 663 C C . THR A 1 84 ? 7.713 6.584 -14.014 1.00 98.44 84 THR A C 1
ATOM 665 O O . THR A 1 84 ? 7.520 6.342 -12.825 1.00 98.44 84 THR A O 1
ATOM 668 N N . THR A 1 85 ? 6.957 7.456 -14.690 1.00 98.38 85 THR A N 1
ATOM 669 C CA . THR A 1 85 ? 5.896 8.235 -14.026 1.00 98.38 85 THR A CA 1
ATOM 670 C C . THR A 1 85 ? 4.781 7.358 -13.458 1.00 98.38 85 THR A C 1
ATOM 672 O O . THR A 1 85 ? 4.269 7.622 -12.369 1.00 98.38 85 THR A O 1
ATOM 675 N N . ASP A 1 86 ? 4.412 6.282 -14.154 1.00 98.38 86 ASP A N 1
ATOM 676 C CA . ASP A 1 86 ? 3.397 5.352 -13.663 1.00 98.38 86 ASP A CA 1
ATOM 677 C C . ASP A 1 86 ? 3.918 4.523 -12.487 1.00 98.38 86 ASP A C 1
ATOM 679 O O . ASP A 1 86 ? 3.189 4.296 -11.520 1.00 98.38 86 ASP A O 1
ATOM 683 N N . MET A 1 87 ? 5.196 4.142 -12.510 1.00 98.38 87 MET A N 1
ATOM 684 C CA . MET A 1 87 ? 5.844 3.465 -11.391 1.00 98.38 87 MET A CA 1
ATOM 685 C C . MET A 1 87 ? 5.888 4.346 -10.135 1.00 98.38 87 MET A C 1
ATOM 687 O O . MET A 1 87 ? 5.574 3.865 -9.048 1.00 98.38 87 MET A O 1
ATOM 691 N N . GLU A 1 88 ? 6.185 5.640 -10.268 1.00 98.38 88 GLU A N 1
ATOM 692 C CA . GLU A 1 88 ? 6.137 6.603 -9.157 1.00 98.38 88 GLU A CA 1
ATOM 693 C C . GLU A 1 88 ? 4.716 6.760 -8.589 1.00 98.38 88 GLU A C 1
ATOM 695 O O . GLU A 1 88 ? 4.511 6.737 -7.371 1.00 98.38 88 GLU A O 1
ATOM 700 N N . ARG A 1 89 ? 3.698 6.853 -9.454 1.00 98.44 89 ARG A N 1
ATOM 701 C CA . ARG A 1 89 ? 2.286 6.896 -9.031 1.00 98.44 89 ARG A CA 1
ATOM 702 C C . ARG A 1 89 ? 1.855 5.621 -8.309 1.00 98.44 89 ARG A C 1
ATOM 704 O O . ARG A 1 89 ? 1.132 5.681 -7.317 1.00 98.44 89 ARG A O 1
ATOM 711 N N . LEU A 1 90 ? 2.286 4.459 -8.793 1.00 98.44 90 LEU A N 1
ATOM 712 C CA . LEU A 1 90 ? 1.994 3.186 -8.138 1.00 98.44 90 LEU A CA 1
ATOM 713 C C . LEU A 1 90 ? 2.717 3.069 -6.794 1.00 98.44 90 LEU A C 1
ATOM 715 O O . LEU A 1 90 ? 2.111 2.603 -5.831 1.00 98.44 90 LEU A O 1
ATOM 719 N N . ALA A 1 91 ? 3.963 3.534 -6.701 1.00 98.56 91 ALA A N 1
ATOM 720 C CA . ALA A 1 91 ? 4.720 3.549 -5.455 1.00 98.56 91 ALA A CA 1
ATOM 721 C C . ALA A 1 91 ? 4.045 4.429 -4.393 1.00 98.56 91 ALA A C 1
ATOM 723 O O . ALA A 1 91 ? 3.818 3.962 -3.278 1.00 98.56 91 ALA A O 1
ATOM 724 N N . THR A 1 92 ? 3.635 5.653 -4.747 1.00 98.38 92 THR A N 1
ATOM 725 C CA . THR A 1 92 ? 2.919 6.554 -3.821 1.00 98.38 92 THR A CA 1
ATOM 726 C C . THR A 1 92 ? 1.560 5.996 -3.396 1.00 98.38 92 THR A C 1
ATOM 728 O O . THR A 1 92 ? 1.180 6.083 -2.229 1.00 98.38 92 THR A O 1
ATOM 731 N N . LYS A 1 93 ? 0.827 5.349 -4.308 1.00 98.50 93 LYS A N 1
ATOM 732 C CA . LYS A 1 93 ? -0.424 4.667 -3.954 1.00 98.50 93 LYS A CA 1
ATOM 733 C C . LYS A 1 93 ? -0.186 3.484 -3.011 1.00 98.50 93 LYS A C 1
ATOM 735 O O . LYS A 1 93 ? -0.997 3.252 -2.119 1.00 98.50 93 LYS A O 1
ATOM 740 N N . ASN A 1 94 ? 0.901 2.737 -3.198 1.00 98.50 94 ASN A N 1
ATOM 741 C CA . ASN A 1 94 ? 1.241 1.596 -2.353 1.00 98.50 94 ASN A CA 1
ATOM 742 C C . ASN A 1 94 ? 1.603 2.042 -0.929 1.00 98.50 94 ASN A C 1
ATOM 744 O O . ASN A 1 94 ? 1.046 1.507 0.026 1.00 98.50 94 ASN A O 1
ATOM 748 N N . THR A 1 95 ? 2.437 3.075 -0.774 1.00 98.44 95 THR A N 1
ATOM 749 C CA . THR A 1 95 ? 2.776 3.614 0.555 1.00 98.44 95 THR A CA 1
ATOM 750 C C . THR A 1 95 ? 1.541 4.131 1.295 1.00 98.44 95 THR A C 1
ATOM 752 O O . THR A 1 95 ? 1.372 3.857 2.484 1.00 98.44 95 THR A O 1
ATOM 755 N N . GLU A 1 96 ? 0.619 4.798 0.597 1.00 98.19 96 GLU A N 1
ATOM 756 C CA . GLU A 1 96 ? -0.637 5.256 1.196 1.00 98.19 96 GLU A CA 1
ATOM 757 C C . GLU A 1 96 ? -1.561 4.093 1.591 1.00 98.19 96 GLU A C 1
ATOM 759 O O . GLU A 1 96 ? -2.175 4.117 2.659 1.00 98.19 96 GLU A O 1
ATOM 764 N N . LEU A 1 97 ? -1.653 3.040 0.770 1.00 98.31 97 LEU A N 1
ATOM 765 C CA . LEU A 1 97 ? -2.410 1.836 1.126 1.00 98.31 97 LEU A CA 1
ATOM 766 C C . LEU A 1 97 ? -1.799 1.116 2.333 1.00 98.31 97 LEU A C 1
ATOM 768 O O . LEU A 1 97 ? -2.540 0.725 3.231 1.00 98.31 97 LEU A O 1
ATOM 772 N N . GLN A 1 98 ? -0.471 0.996 2.402 1.00 98.44 98 GLN A N 1
ATOM 773 C CA . GLN A 1 98 ? 0.224 0.431 3.562 1.00 98.44 98 GLN A CA 1
ATOM 774 C C . GLN A 1 98 ? -0.076 1.223 4.839 1.00 98.44 98 GLN A C 1
ATOM 776 O O . GLN A 1 98 ? -0.372 0.631 5.877 1.00 98.44 98 GLN A O 1
ATOM 781 N N . ARG A 1 99 ? -0.086 2.560 4.760 1.00 98.38 99 ARG A N 1
ATOM 782 C CA . ARG A 1 99 ? -0.464 3.426 5.884 1.00 98.38 99 ARG A CA 1
ATOM 783 C C . ARG A 1 99 ? -1.909 3.183 6.328 1.00 98.38 99 ARG A C 1
ATOM 785 O O . ARG A 1 99 ? -2.163 3.041 7.523 1.00 98.38 99 ARG A O 1
ATOM 792 N N . LYS A 1 100 ? -2.854 3.098 5.384 1.00 98.38 100 LYS A N 1
ATOM 793 C CA . LYS A 1 100 ? -4.272 2.813 5.678 1.00 98.38 100 LYS A CA 1
ATOM 794 C C . LYS A 1 100 ? -4.466 1.454 6.341 1.00 98.38 100 LYS A C 1
ATOM 796 O O . LYS A 1 100 ? -5.228 1.366 7.300 1.00 98.38 100 LYS A O 1
ATOM 801 N N . VAL A 1 101 ? -3.764 0.425 5.865 1.00 98.31 101 VAL A N 1
ATOM 802 C CA . VAL A 1 101 ? -3.777 -0.908 6.485 1.00 98.31 101 VAL A CA 1
ATOM 803 C C . VAL A 1 101 ? -3.245 -0.835 7.914 1.00 98.31 101 VAL A C 1
ATOM 805 O O . VAL A 1 101 ? -3.911 -1.314 8.822 1.00 98.31 101 VAL A O 1
ATOM 808 N N . GLY A 1 102 ? -2.122 -0.148 8.151 1.00 98.38 102 GLY A N 1
ATOM 809 C CA . GLY A 1 102 ? -1.579 0.014 9.503 1.00 98.38 102 GLY A CA 1
ATOM 810 C C . GLY A 1 102 ? -2.554 0.684 10.482 1.00 98.38 102 GLY A C 1
ATOM 811 O O . GLY A 1 102 ? -2.669 0.256 11.630 1.00 98.38 102 GLY A O 1
ATOM 812 N N . ILE A 1 103 ? -3.300 1.696 10.028 1.00 98.06 103 ILE A N 1
ATOM 813 C CA . ILE A 1 103 ? -4.338 2.356 10.837 1.00 98.06 103 ILE A CA 1
ATOM 814 C C . ILE A 1 103 ? -5.509 1.406 11.110 1.00 98.06 103 ILE A C 1
ATOM 816 O O . ILE A 1 103 ? -5.975 1.323 12.247 1.00 98.06 103 ILE A O 1
ATOM 820 N N . ALA A 1 104 ? -5.976 0.683 10.091 1.00 97.88 104 ALA A N 1
ATOM 821 C CA . ALA A 1 104 ? -7.070 -0.273 10.235 1.00 97.88 104 ALA A CA 1
ATOM 822 C C . ALA A 1 104 ? -6.708 -1.409 11.207 1.00 97.88 104 ALA A C 1
ATOM 824 O O . ALA A 1 104 ? -7.500 -1.722 12.093 1.00 97.88 104 ALA A O 1
ATOM 825 N N . ASP A 1 105 ? -5.493 -1.952 11.116 1.00 98.38 105 ASP A N 1
ATOM 826 C CA . ASP A 1 105 ? -4.988 -2.991 12.018 1.00 98.38 105 ASP A CA 1
ATOM 827 C C . ASP A 1 105 ? -4.882 -2.488 13.465 1.00 98.38 105 ASP A C 1
ATOM 829 O O . ASP A 1 105 ? -5.218 -3.201 14.415 1.00 98.38 105 ASP A O 1
ATOM 833 N N . ALA A 1 106 ? -4.423 -1.247 13.663 1.00 98.12 106 ALA A N 1
ATOM 834 C CA . ALA A 1 106 ? -4.370 -0.632 14.986 1.00 98.12 106 ALA A CA 1
ATOM 835 C C . ALA A 1 106 ? -5.779 -0.443 15.577 1.00 98.12 106 ALA A C 1
ATOM 837 O O . ALA A 1 106 ? -6.011 -0.790 16.740 1.00 98.12 106 ALA A O 1
ATOM 838 N N . ALA A 1 107 ? -6.732 0.035 14.770 1.00 98.06 107 ALA A N 1
ATOM 839 C CA . ALA A 1 107 ? -8.128 0.187 15.169 1.00 98.06 107 ALA A CA 1
ATOM 840 C C . ALA A 1 107 ? -8.782 -1.167 15.493 1.00 98.06 107 ALA A C 1
ATOM 842 O O . ALA A 1 107 ? -9.453 -1.297 16.515 1.00 98.06 107 ALA A O 1
ATOM 843 N N . GLU A 1 108 ? -8.536 -2.204 14.687 1.00 98.38 108 GLU A N 1
ATOM 844 C CA . GLU A 1 108 ? -9.030 -3.560 14.941 1.00 98.38 108 GLU A CA 1
ATOM 845 C C . GLU A 1 108 ? -8.516 -4.095 16.285 1.00 98.38 108 GLU A C 1
ATOM 847 O O . GLU A 1 108 ? -9.282 -4.641 17.084 1.00 98.38 108 GLU A O 1
ATOM 852 N N . ARG A 1 109 ? -7.220 -3.915 16.575 1.00 98.25 109 ARG A N 1
ATOM 853 C CA . ARG A 1 109 ? -6.625 -4.337 17.852 1.00 98.25 109 ARG A CA 1
ATOM 854 C C . ARG A 1 109 ? -7.258 -3.612 19.037 1.00 98.25 109 ARG A C 1
ATOM 856 O O . ARG A 1 109 ? -7.562 -4.272 20.031 1.00 98.25 109 ARG A O 1
ATOM 863 N N . ALA A 1 110 ? -7.487 -2.305 18.921 1.00 98.31 110 ALA A N 1
ATOM 864 C CA . ALA A 1 110 ? -8.142 -1.505 19.954 1.00 98.31 110 ALA A CA 1
ATOM 865 C C . ALA A 1 110 ? -9.607 -1.924 20.174 1.00 98.31 110 ALA A C 1
ATOM 867 O O . ALA A 1 110 ? -10.045 -2.104 21.308 1.00 98.31 110 ALA A O 1
ATOM 868 N N . LEU A 1 111 ? -10.364 -2.170 19.104 1.00 98.06 111 LEU A N 1
ATOM 869 C CA . LEU A 1 111 ? -11.744 -2.648 19.219 1.00 98.06 111 LEU A CA 1
ATOM 870 C C . LEU A 1 111 ? -11.807 -4.050 19.838 1.00 98.06 111 LEU A C 1
ATOM 872 O O . LEU A 1 111 ? -12.665 -4.320 20.676 1.00 98.06 111 LEU A O 1
ATOM 876 N N . LYS A 1 112 ? -10.864 -4.939 19.504 1.00 98.56 112 LYS A N 1
ATOM 877 C CA . LYS A 1 112 ? -10.770 -6.270 20.126 1.00 98.56 112 LYS A CA 1
ATOM 878 C C . LYS A 1 112 ? -10.457 -6.203 21.621 1.00 98.56 112 LYS A C 1
ATOM 880 O O . LYS A 1 112 ? -10.964 -7.035 22.374 1.00 98.56 112 LYS A O 1
ATOM 885 N N . THR A 1 113 ? -9.611 -5.274 22.074 1.00 98.31 113 THR A N 1
ATOM 886 C CA . THR A 1 113 ? -9.343 -5.105 23.514 1.00 98.31 113 THR A CA 1
ATOM 887 C C . THR A 1 113 ? -10.553 -4.522 24.237 1.00 98.31 113 THR A C 1
ATOM 889 O O . THR A 1 113 ? -10.913 -5.038 25.296 1.00 98.31 113 THR A O 1
ATOM 892 N N . GLN A 1 114 ? -11.224 -3.529 23.646 1.00 98.25 114 GLN A N 1
ATOM 893 C CA . GLN A 1 114 ? -12.468 -2.967 24.181 1.00 98.25 114 GLN A CA 1
ATOM 894 C C . GLN A 1 114 ? -13.571 -4.023 24.289 1.00 98.25 114 GLN A C 1
ATOM 896 O O . GLN A 1 114 ? -14.211 -4.120 25.333 1.00 98.25 114 GLN A O 1
ATOM 901 N N . LEU A 1 115 ? -13.745 -4.866 23.265 1.00 98.31 115 LEU A N 1
ATOM 902 C CA . LEU A 1 115 ? -14.724 -5.952 23.285 1.00 98.31 115 LEU A CA 1
ATOM 903 C C . LEU A 1 115 ? -14.465 -6.920 24.445 1.00 98.31 115 LEU A C 1
ATOM 905 O O . LEU A 1 115 ? -15.375 -7.192 25.221 1.00 98.31 115 LEU A O 1
ATOM 909 N N . ARG A 1 116 ? -13.218 -7.376 24.623 1.00 98.44 116 ARG A N 1
ATOM 910 C CA . ARG A 1 116 ? -12.856 -8.266 25.741 1.00 98.44 116 ARG A CA 1
ATOM 911 C C . ARG A 1 116 ? -13.111 -7.626 27.105 1.00 98.44 116 ARG A C 1
ATOM 913 O O . ARG A 1 116 ? -13.593 -8.294 28.016 1.00 98.44 116 ARG A O 1
ATOM 920 N N . SER A 1 117 ? -12.795 -6.340 27.254 1.00 98.31 117 SER A N 1
ATOM 921 C CA . SER A 1 117 ? -13.064 -5.598 28.490 1.00 98.31 117 SER A CA 1
ATOM 922 C C . SER A 1 117 ? -14.569 -5.490 28.763 1.00 98.31 117 SER A C 1
ATOM 924 O O . SER A 1 117 ? -15.014 -5.770 29.877 1.00 98.31 117 SER A O 1
ATOM 926 N N . ALA A 1 118 ? -15.369 -5.183 27.739 1.00 98.06 118 ALA A N 1
ATOM 927 C CA . ALA A 1 118 ? -16.824 -5.131 27.847 1.00 98.06 118 ALA A CA 1
ATOM 928 C C . ALA A 1 118 ? -17.428 -6.504 28.188 1.00 98.06 118 ALA A C 1
ATOM 930 O O . ALA A 1 118 ? -18.302 -6.596 29.047 1.00 98.06 118 ALA A O 1
ATOM 931 N N . GLU A 1 119 ? -16.941 -7.586 27.577 1.00 98.38 119 GLU A N 1
ATOM 932 C CA . GLU A 1 119 ? -17.361 -8.957 27.894 1.00 98.38 119 GLU A CA 1
ATOM 933 C C . GLU A 1 119 ? -17.083 -9.321 29.361 1.00 98.38 119 GLU A C 1
ATOM 935 O O . GLU A 1 119 ? -17.942 -9.903 30.031 1.00 98.38 119 GLU A O 1
ATOM 940 N N . GLN A 1 120 ? -15.915 -8.939 29.889 1.00 98.38 120 GLN A N 1
ATOM 941 C CA . GLN A 1 120 ? -15.573 -9.128 31.302 1.00 98.38 120 GLN A CA 1
ATOM 942 C C . GLN A 1 120 ? -16.483 -8.312 32.225 1.00 98.38 120 GLN A C 1
ATOM 944 O O . GLN A 1 120 ? -16.993 -8.856 33.206 1.00 98.38 120 GLN A O 1
ATOM 949 N N . ALA A 1 121 ? -16.751 -7.047 31.890 1.00 98.19 121 ALA A N 1
ATOM 950 C CA . ALA A 1 121 ? -17.667 -6.200 32.651 1.00 98.19 121 ALA A CA 1
ATOM 951 C C . ALA A 1 121 ? -19.088 -6.787 32.682 1.00 98.19 121 ALA A C 1
ATOM 953 O O . ALA A 1 121 ? -19.702 -6.884 33.743 1.00 98.19 121 ALA A O 1
ATOM 954 N N . VAL A 1 122 ? -19.593 -7.270 31.540 1.00 98.38 122 VAL A N 1
ATOM 955 C CA . VAL A 1 122 ? -20.898 -7.946 31.455 1.00 98.38 122 VAL A CA 1
ATOM 956 C C . VAL A 1 122 ? -20.929 -9.204 32.319 1.00 98.38 122 VAL A C 1
ATOM 958 O O . VAL A 1 122 ? -21.946 -9.479 32.961 1.00 98.38 122 VAL A O 1
ATOM 961 N N . LYS A 1 123 ? -19.840 -9.979 32.356 1.00 98.38 123 LYS A N 1
ATOM 962 C CA . LYS A 1 123 ? -19.747 -11.152 33.231 1.00 98.38 123 LYS A CA 1
ATOM 963 C C . LYS A 1 123 ? -19.824 -10.748 34.708 1.00 98.38 123 LYS A C 1
ATOM 965 O O . LYS A 1 123 ? -20.635 -11.325 35.428 1.00 98.38 123 LYS A O 1
ATOM 970 N N . GLY A 1 124 ? -19.073 -9.726 35.123 1.00 98.12 124 GLY A N 1
ATOM 971 C CA . GLY A 1 124 ? -19.124 -9.189 36.487 1.00 98.12 124 GLY A CA 1
ATOM 972 C C . GLY A 1 124 ? -20.529 -8.727 36.881 1.00 98.12 124 GLY A C 1
ATOM 973 O O . GLY A 1 124 ? -21.079 -9.195 37.875 1.00 98.12 124 GLY A O 1
ATOM 974 N N . LEU A 1 125 ? -21.178 -7.929 36.027 1.00 98.06 125 LEU A N 1
ATOM 975 C CA . LEU A 1 125 ? -22.549 -7.457 36.257 1.00 98.06 125 LEU A CA 1
ATOM 976 C C . LEU A 1 125 ? -23.567 -8.602 36.368 1.00 98.06 125 LEU A C 1
ATOM 978 O O . LEU A 1 125 ? -24.515 -8.521 37.150 1.00 98.06 125 LEU A O 1
ATOM 982 N N . LYS A 1 126 ? -23.395 -9.691 35.607 1.00 98.56 126 LYS A N 1
ATOM 983 C CA . LYS A 1 126 ? -24.255 -10.881 35.726 1.00 98.56 126 LYS A CA 1
ATOM 984 C C . LYS A 1 126 ? -24.073 -11.586 37.070 1.00 98.56 126 LYS A C 1
ATOM 986 O O . LYS A 1 126 ? -25.064 -12.040 37.644 1.00 98.56 126 LYS A O 1
ATOM 991 N N . GLU A 1 127 ? -22.842 -11.675 37.563 1.00 98.25 127 GLU A N 1
ATOM 992 C CA . GLU A 1 127 ? -22.537 -12.252 38.875 1.00 98.25 127 GLU A CA 1
ATOM 993 C C . GLU A 1 127 ? -23.096 -11.383 40.014 1.00 98.25 127 GLU A C 1
ATOM 995 O O . GLU A 1 127 ? -23.742 -11.912 40.920 1.00 98.25 127 GLU A O 1
ATOM 1000 N N . ASP A 1 128 ? -22.949 -10.056 39.933 1.00 97.81 128 ASP A N 1
ATOM 1001 C CA . ASP A 1 128 ? -23.552 -9.106 40.880 1.00 97.81 128 ASP A CA 1
ATOM 1002 C C . ASP A 1 128 ? -25.076 -9.186 40.888 1.00 97.81 128 ASP A C 1
ATOM 1004 O O . ASP A 1 128 ? -25.700 -9.270 41.947 1.00 97.81 128 ASP A O 1
ATOM 1008 N N . MET A 1 129 ? -25.697 -9.244 39.707 1.00 98.19 129 MET A N 1
ATOM 1009 C CA . MET A 1 129 ? -27.141 -9.423 39.589 1.00 98.19 129 MET A CA 1
ATOM 1010 C C . MET A 1 129 ? -27.596 -10.734 40.247 1.00 98.19 129 MET A C 1
ATOM 1012 O O . MET A 1 129 ? -28.646 -10.768 40.893 1.00 98.19 129 MET A O 1
ATOM 1016 N N . ALA A 1 130 ? -26.836 -11.823 40.092 1.00 98.19 130 ALA A N 1
ATOM 1017 C CA . ALA A 1 130 ? -27.152 -13.096 40.733 1.00 98.19 130 ALA A CA 1
ATOM 1018 C C . ALA A 1 130 ? -27.062 -12.998 42.265 1.00 98.19 130 ALA A C 1
ATOM 1020 O O . ALA A 1 130 ? -27.996 -13.420 42.950 1.00 98.19 130 ALA A O 1
ATOM 1021 N N . ARG A 1 131 ? -26.001 -12.375 42.802 1.00 98.38 131 ARG A N 1
ATOM 1022 C CA . ARG A 1 131 ? -25.859 -12.100 44.244 1.00 98.38 131 ARG A CA 1
ATOM 1023 C C . ARG A 1 131 ? -27.017 -11.256 44.778 1.00 98.38 131 ARG A C 1
ATOM 1025 O O . ARG A 1 131 ? -27.631 -11.621 45.779 1.00 98.38 131 ARG A O 1
ATOM 1032 N N . MET A 1 132 ? -27.374 -10.186 44.071 1.00 98.00 132 MET A N 1
ATOM 1033 C CA . MET A 1 132 ? -28.474 -9.298 44.447 1.00 98.00 132 MET A CA 1
ATOM 1034 C C . MET A 1 132 ? -29.818 -10.037 44.487 1.00 98.00 132 MET A C 1
ATOM 1036 O O . MET A 1 132 ? -30.590 -9.874 45.429 1.00 98.00 132 MET A O 1
ATOM 1040 N N . LYS A 1 133 ? -30.097 -10.908 43.505 1.00 98.56 133 LYS A N 1
ATOM 1041 C CA . LYS A 1 133 ? -31.314 -11.740 43.502 1.00 98.56 133 LYS A CA 1
ATOM 1042 C C . LYS A 1 133 ? -31.401 -12.640 44.733 1.00 98.56 133 LYS A C 1
ATOM 1044 O O . LYS A 1 133 ? -32.482 -12.773 45.307 1.00 98.56 133 LYS A O 1
ATOM 1049 N N . VAL A 1 134 ? -30.283 -13.242 45.141 1.00 98.44 134 VAL A N 1
ATOM 1050 C CA . VAL A 1 134 ? -30.222 -14.063 46.359 1.00 98.44 134 VAL A CA 1
ATOM 1051 C C . VAL A 1 134 ? -30.493 -13.208 47.596 1.00 98.44 134 VAL A C 1
ATOM 1053 O O . VAL A 1 134 ? -31.348 -13.579 48.399 1.00 98.44 134 VAL A O 1
ATOM 1056 N N . LEU A 1 135 ? -29.845 -12.045 47.714 1.00 98.38 135 LEU A N 1
ATOM 1057 C CA . LEU A 1 135 ? -30.031 -11.126 48.840 1.00 98.38 135 LEU A CA 1
ATOM 1058 C C . LEU A 1 135 ? -31.491 -10.661 48.969 1.00 98.38 135 LEU A C 1
ATOM 1060 O O . LEU A 1 135 ? -32.059 -10.712 50.056 1.00 98.38 135 LEU A O 1
ATOM 1064 N N . VAL A 1 136 ? -32.138 -10.285 47.861 1.00 98.56 136 VAL A N 1
ATOM 1065 C CA . VAL A 1 136 ? -33.568 -9.920 47.839 1.00 98.56 136 VAL A CA 1
ATOM 1066 C C . VAL A 1 136 ? -34.459 -11.091 48.273 1.00 98.56 136 VAL A C 1
ATOM 1068 O O . VAL A 1 136 ? -35.437 -10.907 49.000 1.00 98.56 136 VAL A O 1
ATOM 1071 N N . GLY A 1 137 ? -34.134 -12.316 47.853 1.00 98.25 137 GLY A N 1
ATOM 1072 C CA . GLY A 1 137 ? -34.836 -13.515 48.309 1.00 98.25 137 GLY A CA 1
ATOM 1073 C C . GLY A 1 137 ? -34.715 -13.722 49.823 1.00 98.25 137 GLY A C 1
ATOM 1074 O O . GLY A 1 137 ? -35.715 -13.992 50.493 1.00 98.25 137 GLY A O 1
ATOM 1075 N N . GLN A 1 138 ? -33.508 -13.546 50.367 1.00 98.25 138 GLN A N 1
ATOM 1076 C CA . GLN A 1 138 ? -33.227 -13.668 51.798 1.00 98.25 138 GLN A CA 1
ATOM 1077 C C . GLN A 1 138 ? -33.946 -12.594 52.621 1.00 98.25 138 GLN A C 1
ATOM 1079 O O . GLN A 1 138 ? -34.620 -12.937 53.592 1.00 98.25 138 GLN A O 1
ATOM 1084 N N . THR A 1 139 ? -33.888 -11.322 52.217 1.00 98.19 139 THR A N 1
ATOM 1085 C CA . THR A 1 139 ? -34.568 -10.224 52.926 1.00 98.19 139 THR A CA 1
ATOM 1086 C C . THR A 1 139 ? -36.085 -10.391 52.907 1.00 98.19 139 THR A C 1
ATOM 1088 O O . THR A 1 139 ? -36.743 -10.203 53.932 1.00 98.19 139 THR A O 1
ATOM 1091 N N . ARG A 1 140 ? -36.665 -10.845 51.785 1.00 98.38 140 ARG A N 1
ATOM 1092 C CA . ARG A 1 140 ? -38.096 -11.179 51.715 1.00 98.38 140 ARG A CA 1
ATOM 1093 C C . ARG A 1 140 ? -38.464 -12.313 52.676 1.00 98.38 140 ARG A C 1
ATOM 1095 O O . ARG A 1 140 ? -39.493 -12.227 53.348 1.00 98.38 140 ARG A O 1
ATOM 1102 N N . ALA A 1 141 ? -37.644 -13.361 52.756 1.00 97.88 141 ALA A N 1
ATOM 1103 C CA . ALA A 1 141 ? -37.866 -14.475 53.677 1.00 97.88 141 ALA A CA 1
ATOM 1104 C C . ALA A 1 141 ? -37.743 -14.045 55.151 1.00 97.88 141 ALA A C 1
ATOM 1106 O O . ALA A 1 141 ? -38.594 -14.406 55.965 1.00 97.88 141 ALA A O 1
ATOM 1107 N N . GLN A 1 142 ? -36.736 -13.232 55.485 1.00 97.94 142 GLN A N 1
ATOM 1108 C CA . GLN A 1 142 ? -36.548 -12.656 56.820 1.00 97.94 142 GLN A CA 1
ATOM 1109 C C . GLN A 1 142 ? -37.737 -11.781 57.229 1.00 97.94 142 GLN A C 1
ATOM 1111 O O . GLN A 1 142 ? -38.314 -11.999 58.292 1.00 97.94 142 GLN A O 1
ATOM 1116 N N . CYS A 1 143 ? -38.169 -10.865 56.358 1.00 97.81 143 CYS A N 1
ATOM 1117 C CA . CYS A 1 143 ? -39.330 -10.012 56.607 1.00 97.81 143 CYS A CA 1
ATOM 1118 C C . CYS A 1 143 ? -40.602 -10.843 56.849 1.00 97.81 143 CYS A C 1
ATOM 1120 O O . CYS A 1 143 ? -41.313 -10.621 57.829 1.00 97.81 143 CYS A O 1
ATOM 1122 N N . ALA A 1 144 ? -40.854 -11.871 56.030 1.00 98.06 144 ALA A N 1
ATOM 1123 C CA . ALA A 1 144 ? -41.992 -12.769 56.232 1.00 98.06 144 ALA A CA 1
ATOM 1124 C C . ALA A 1 144 ? -41.935 -13.512 57.583 1.00 98.06 144 ALA A C 1
ATOM 1126 O O . ALA A 1 144 ? -42.967 -13.727 58.219 1.00 98.06 144 ALA A O 1
ATOM 1127 N N . ASN A 1 145 ? -40.745 -13.907 58.041 1.00 97.88 145 ASN A N 1
ATOM 1128 C CA . ASN A 1 145 ? -40.571 -14.556 59.342 1.00 97.88 145 ASN A CA 1
ATOM 1129 C C . ASN A 1 145 ? -40.794 -13.591 60.511 1.00 97.88 145 ASN A C 1
ATOM 1131 O O . ASN A 1 145 ? -41.471 -13.958 61.475 1.00 97.88 145 ASN A O 1
ATOM 1135 N N . GLU A 1 146 ? -40.286 -12.364 60.409 1.00 97.75 146 GLU A N 1
ATOM 1136 C CA . GLU A 1 146 ? -40.502 -11.306 61.399 1.00 97.75 146 GLU A CA 1
ATOM 1137 C C . GLU A 1 146 ? -41.985 -10.945 61.529 1.00 97.75 146 GLU A C 1
ATOM 1139 O O . GLU A 1 146 ? -42.498 -10.864 62.646 1.00 97.75 146 GLU A O 1
ATOM 1144 N N . VAL A 1 147 ? -42.715 -10.831 60.413 1.00 98.12 147 VAL A N 1
ATOM 1145 C CA . VAL A 1 147 ? -44.173 -10.612 60.429 1.00 98.12 147 VAL A CA 1
ATOM 1146 C C . VAL A 1 147 ? -44.880 -11.739 61.182 1.00 98.12 147 VAL A C 1
ATOM 1148 O O . VAL A 1 147 ? -45.600 -11.463 62.137 1.00 98.12 147 VAL A O 1
ATOM 1151 N N . ARG A 1 148 ? -44.597 -13.010 60.863 1.00 97.44 148 ARG A N 1
ATOM 1152 C CA . ARG A 1 148 ? -45.195 -14.159 61.576 1.00 97.44 148 ARG A CA 1
ATOM 1153 C C . ARG A 1 148 ? -44.837 -14.202 63.062 1.00 97.44 148 ARG A C 1
ATOM 1155 O O . ARG A 1 148 ? -45.600 -14.724 63.874 1.00 97.44 148 ARG A O 1
ATOM 1162 N N . LYS A 1 149 ? -43.640 -13.743 63.440 1.00 97.62 149 LYS A N 1
ATOM 1163 C CA . LYS A 1 149 ? -43.217 -13.655 64.846 1.00 97.62 149 LYS A CA 1
ATOM 1164 C C . LYS A 1 149 ? -44.004 -12.567 65.571 1.00 97.62 149 LYS A C 1
ATOM 1166 O O . LYS A 1 149 ? -44.540 -12.837 66.643 1.00 97.62 149 LYS A O 1
ATOM 1171 N N . LYS A 1 150 ? -44.133 -11.386 64.962 1.00 97.25 150 LYS A N 1
ATOM 1172 C CA . LYS A 1 150 ? -44.946 -10.281 65.484 1.00 97.25 150 LYS A CA 1
ATOM 1173 C C . LYS A 1 150 ? -46.420 -10.663 65.593 1.00 97.25 150 LYS A C 1
ATOM 1175 O O . LYS A 1 150 ? -47.013 -10.409 66.632 1.00 97.25 150 LYS A O 1
ATOM 1180 N N . GLU A 1 151 ? -46.987 -11.342 64.597 1.00 96.88 151 GLU A N 1
ATOM 1181 C CA . GLU A 1 151 ? -48.364 -11.859 64.640 1.00 96.88 151 GLU A CA 1
ATOM 1182 C C . GLU A 1 151 ? -48.590 -12.787 65.839 1.00 96.88 151 GLU A C 1
ATOM 1184 O O . GLU A 1 151 ? -49.559 -12.612 66.573 1.00 96.88 151 GLU A O 1
ATOM 1189 N N . ARG A 1 152 ? -47.665 -13.722 66.102 1.00 96.81 152 ARG A N 1
ATOM 1190 C CA . ARG A 1 152 ? -47.737 -14.603 67.2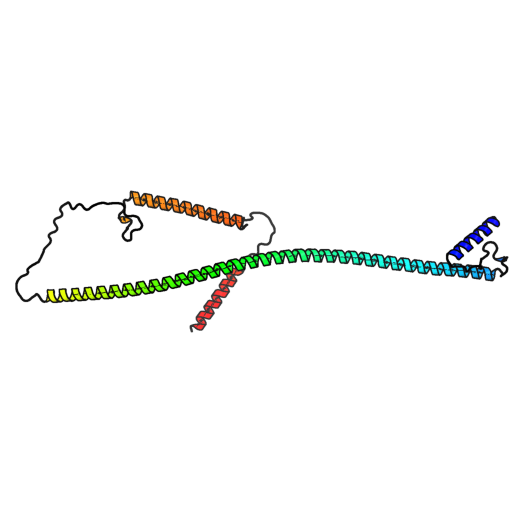81 1.00 96.81 152 ARG A CA 1
ATOM 1191 C C . ARG A 1 152 ? -47.658 -13.837 68.602 1.00 96.81 152 ARG A C 1
ATOM 1193 O O . ARG A 1 152 ? -48.389 -14.168 69.532 1.00 96.81 152 ARG A O 1
ATOM 1200 N N . ILE A 1 153 ? -46.793 -12.824 68.691 1.00 95.94 153 ILE A N 1
ATOM 1201 C CA . ILE A 1 153 ? -46.684 -11.967 69.883 1.00 95.94 153 ILE A CA 1
ATOM 1202 C C . ILE A 1 153 ? -47.986 -11.188 70.095 1.00 95.94 153 ILE A C 1
ATOM 1204 O O . ILE A 1 153 ? -48.521 -11.191 71.201 1.00 95.94 153 ILE A O 1
ATOM 1208 N N . ILE A 1 154 ? -48.520 -10.569 69.038 1.00 95.56 154 ILE A N 1
ATOM 1209 C CA . ILE A 1 154 ? -49.787 -9.832 69.074 1.00 95.56 154 ILE A CA 1
ATOM 1210 C C . ILE A 1 154 ? -50.921 -10.748 69.531 1.00 95.56 154 ILE A C 1
ATOM 1212 O O . ILE A 1 154 ? -51.712 -10.348 70.380 1.00 95.56 154 ILE A O 1
ATOM 1216 N N . GLU A 1 155 ? -50.994 -11.973 69.013 1.00 94.44 155 GLU A N 1
ATOM 1217 C CA . GLU A 1 155 ? -52.022 -12.932 69.415 1.00 94.44 155 GLU A CA 1
ATOM 1218 C C . GLU A 1 155 ? -51.894 -13.329 70.895 1.00 94.44 155 GLU A C 1
ATOM 1220 O O . GLU A 1 155 ? -52.885 -13.344 71.626 1.00 94.44 155 GLU A O 1
ATOM 1225 N N . GLY A 1 156 ? -50.666 -13.542 71.383 1.00 93.56 156 GLY A N 1
ATOM 1226 C CA . GLY A 1 156 ? -50.402 -13.753 72.809 1.00 93.56 156 GLY A CA 1
ATOM 1227 C C . GLY A 1 156 ? -50.835 -12.565 73.677 1.00 93.56 156 GLY A C 1
ATOM 1228 O O . GLY A 1 156 ? -51.516 -12.745 74.687 1.00 93.56 156 GLY A O 1
ATOM 1229 N N . MET A 1 157 ? -50.513 -11.337 73.262 1.00 92.62 157 MET A N 1
ATOM 1230 C CA . MET A 1 157 ? -50.931 -10.118 73.964 1.00 92.62 157 MET A CA 1
ATOM 1231 C C . MET A 1 157 ? -52.452 -9.939 73.956 1.00 92.62 157 MET A C 1
ATOM 1233 O O . MET A 1 157 ? -53.030 -9.612 74.990 1.00 92.62 157 MET A O 1
ATOM 1237 N N . LYS A 1 158 ? -53.122 -10.194 72.825 1.00 92.75 158 LYS A N 1
ATOM 1238 C CA . LYS A 1 158 ? -54.589 -10.165 72.726 1.00 92.75 158 LYS A CA 1
ATOM 1239 C C . LYS A 1 158 ? -55.232 -11.135 73.709 1.00 92.75 158 LYS A C 1
ATOM 1241 O O . LYS A 1 158 ? -56.194 -10.758 74.375 1.00 92.75 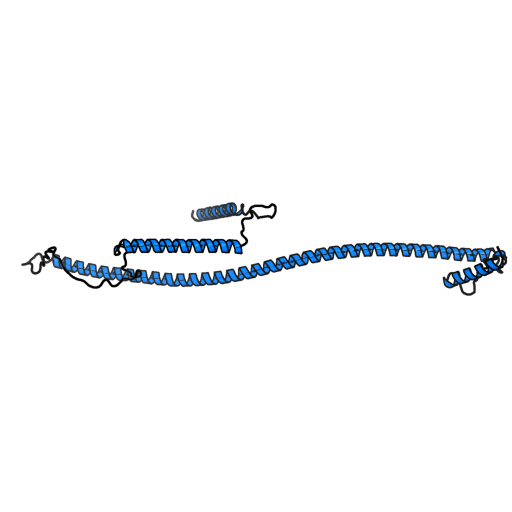158 LYS A O 1
ATOM 1246 N N . LYS A 1 159 ? -54.688 -12.349 73.841 1.00 89.12 159 LYS A N 1
ATOM 1247 C CA . LYS A 1 159 ? -55.155 -13.329 74.827 1.00 89.12 159 LYS A CA 1
ATOM 1248 C C . LYS A 1 159 ? -55.012 -12.799 76.257 1.00 89.12 159 LYS A C 1
ATOM 1250 O O . LYS A 1 159 ? -55.992 -12.822 76.995 1.00 89.12 159 LYS A O 1
ATOM 1255 N N . HIS A 1 160 ? -53.853 -12.243 76.619 1.00 84.75 160 HIS A N 1
ATOM 1256 C CA . HIS A 1 160 ? -53.637 -11.644 77.943 1.00 84.75 160 HIS A CA 1
ATOM 1257 C C . HIS A 1 160 ? -54.566 -10.459 78.232 1.00 84.75 160 HIS A C 1
ATOM 1259 O O . HIS A 1 160 ? -55.096 -10.357 79.335 1.00 84.75 160 HIS A O 1
ATOM 1265 N N . VAL A 1 161 ? -54.812 -9.582 77.255 1.00 84.00 161 VAL A N 1
ATOM 1266 C CA . VAL A 1 161 ? -55.768 -8.469 77.396 1.00 84.00 161 VAL A CA 1
ATOM 1267 C C . VAL A 1 161 ? -57.204 -8.990 77.512 1.00 84.00 161 VAL A C 1
ATOM 1269 O O . VAL A 1 161 ? -57.971 -8.488 78.329 1.00 84.00 161 VAL A O 1
ATOM 1272 N N . GLY A 1 162 ? -57.576 -10.021 76.749 1.00 77.88 162 GLY A N 1
ATOM 1273 C CA . GLY A 1 162 ? -58.890 -10.664 76.832 1.00 77.88 162 GLY A CA 1
ATOM 1274 C C . GLY A 1 162 ? -59.137 -11.381 78.165 1.00 77.88 162 GLY A C 1
ATOM 1275 O O . GLY A 1 162 ? -60.237 -11.305 78.709 1.00 77.88 162 GLY A O 1
ATOM 1276 N N . GLU A 1 163 ? -58.120 -12.035 78.726 1.00 70.50 163 GLU A N 1
ATOM 1277 C CA . GLU A 1 163 ? -58.162 -12.661 80.056 1.00 70.50 163 GLU A CA 1
ATOM 1278 C C . GLU A 1 163 ? -58.139 -11.608 81.178 1.00 70.50 163 GLU A C 1
ATOM 1280 O O . GLU A 1 163 ? -58.943 -11.685 82.108 1.00 70.50 163 GLU A O 1
ATOM 1285 N N . GLY A 1 164 ? -57.318 -10.560 81.048 1.00 59.34 164 GLY A N 1
ATOM 1286 C CA . GLY A 1 164 ? -57.299 -9.406 81.953 1.00 59.34 164 GLY A CA 1
ATOM 1287 C C . GLY A 1 164 ? -58.602 -8.597 81.938 1.00 59.34 164 GLY A C 1
ATOM 1288 O O . GLY A 1 164 ? -59.010 -8.061 82.964 1.00 59.34 164 GLY A O 1
ATOM 1289 N N . GLY A 1 165 ? -59.313 -8.570 80.806 1.00 55.03 165 GLY A N 1
ATOM 1290 C CA . GLY A 1 165 ? -60.647 -7.978 80.674 1.00 55.03 165 GLY A CA 1
ATOM 1291 C C . GLY A 1 165 ? -61.782 -8.848 81.228 1.00 55.03 165 GLY A C 1
ATOM 1292 O O . GLY A 1 165 ? -62.854 -8.327 81.534 1.00 55.03 165 GLY A O 1
ATOM 1293 N N . ARG A 1 166 ? -61.562 -10.161 81.404 1.00 52.44 166 ARG A N 1
ATOM 1294 C CA . ARG A 1 166 ? -62.516 -11.080 82.055 1.00 52.44 166 ARG A CA 1
ATOM 1295 C C . ARG A 1 166 ? -62.423 -11.065 83.580 1.00 52.44 166 ARG A C 1
ATOM 1297 O O . ARG A 1 166 ? -63.362 -11.505 84.241 1.00 52.44 166 ARG A O 1
ATOM 1304 N N . ALA A 1 167 ? -61.376 -10.479 84.159 1.00 47.72 167 ALA A N 1
ATOM 1305 C CA . ALA A 1 167 ? -61.301 -10.195 85.590 1.00 47.72 167 ALA A CA 1
ATOM 1306 C C . ALA A 1 167 ? -62.127 -8.948 85.963 1.00 47.72 167 ALA A C 1
ATOM 1308 O O . ALA A 1 167 ? -61.637 -7.984 86.546 1.00 47.72 167 ALA A O 1
ATOM 1309 N N . ARG A 1 168 ? -63.423 -8.968 85.643 1.00 48.47 168 ARG A N 1
ATOM 1310 C CA . ARG A 1 168 ? -64.403 -8.037 86.206 1.00 48.47 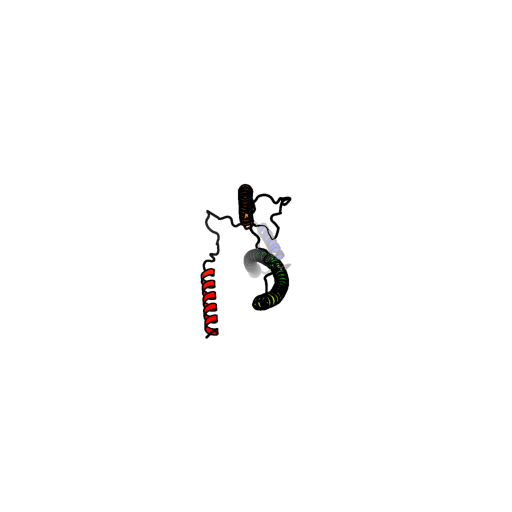168 ARG A CA 1
ATOM 1311 C C . ARG A 1 168 ? -65.598 -8.823 86.720 1.00 48.47 168 ARG A C 1
ATOM 1313 O O . ARG A 1 168 ? -66.704 -8.739 86.205 1.00 48.47 168 ARG A O 1
ATOM 1320 N N . GLY A 1 169 ? -65.323 -9.627 87.742 1.00 48.50 169 GLY A N 1
ATOM 1321 C CA . GLY A 1 169 ? -66.333 -10.450 88.391 1.00 48.50 169 GLY A CA 1
ATOM 1322 C C . GLY A 1 169 ? -65.817 -11.279 89.560 1.00 48.50 169 GLY A C 1
ATOM 1323 O O . GLY A 1 169 ? -66.224 -12.421 89.668 1.00 48.50 169 GLY A O 1
ATOM 1324 N N . SER A 1 170 ? -64.900 -10.755 90.386 1.00 45.69 170 SER A N 1
ATOM 1325 C CA . SER A 1 170 ? -64.761 -11.115 91.813 1.00 45.69 170 SER A CA 1
ATOM 1326 C C . SER A 1 170 ? -63.479 -10.514 92.405 1.00 45.69 170 SER A C 1
ATOM 1328 O O . SER A 1 170 ? -62.381 -10.915 92.045 1.00 45.69 170 SER A O 1
ATOM 1330 N N . GLY A 1 171 ? -63.653 -9.576 93.341 1.00 48.94 171 GLY A N 1
ATOM 1331 C CA . GLY A 1 171 ? -62.817 -9.438 94.540 1.00 48.94 171 GLY A CA 1
ATOM 1332 C C . GLY A 1 171 ? -61.339 -9.055 94.395 1.00 48.94 171 GLY A C 1
ATOM 1333 O O . GLY A 1 171 ? -60.483 -9.923 94.328 1.00 48.94 171 GLY A O 1
ATOM 1334 N N . LYS A 1 172 ? -61.069 -7.755 94.584 1.00 43.12 172 LYS A N 1
ATOM 1335 C CA . LYS A 1 172 ? -59.791 -7.127 94.990 1.00 43.12 172 LYS A CA 1
ATOM 1336 C C . LYS A 1 172 ? -58.615 -7.201 94.003 1.00 43.12 172 LYS A C 1
ATOM 1338 O O . LYS A 1 172 ? -57.992 -8.230 93.782 1.00 43.12 172 LYS A O 1
ATOM 1343 N N . ALA A 1 173 ? -58.245 -6.013 93.525 1.00 53.56 173 ALA A N 1
ATOM 1344 C CA . ALA A 1 173 ? -56.956 -5.726 92.917 1.00 53.56 173 ALA A CA 1
ATOM 1345 C C . ALA A 1 173 ? -55.805 -6.116 93.860 1.00 53.56 173 ALA A C 1
ATOM 1347 O O . ALA A 1 173 ? -55.747 -5.650 94.998 1.00 53.56 173 ALA A O 1
ATOM 1348 N N . VAL A 1 174 ? -54.869 -6.921 93.362 1.00 48.06 174 VAL A N 1
ATOM 1349 C CA . VAL A 1 174 ? -53.539 -7.100 93.950 1.00 48.06 174 VAL A CA 1
ATOM 1350 C C . VAL A 1 174 ? -52.538 -6.857 92.828 1.00 48.06 174 VAL A C 1
ATOM 1352 O O . VAL A 1 174 ? -52.533 -7.587 91.841 1.00 48.06 174 VAL A O 1
ATOM 1355 N N . GLY A 1 175 ? -51.729 -5.802 92.963 1.00 53.28 175 GLY A N 1
ATOM 1356 C CA . GLY A 1 175 ? -50.600 -5.535 92.067 1.00 53.28 175 GLY A CA 1
ATOM 1357 C C . GLY A 1 175 ? -50.726 -4.334 91.126 1.00 53.28 175 GLY A C 1
ATOM 1358 O O . GLY A 1 175 ? -50.060 -4.317 90.097 1.00 53.28 175 GLY A O 1
ATOM 1359 N N . VAL A 1 176 ? -51.530 -3.312 91.448 1.00 47.06 176 VAL A N 1
ATOM 1360 C CA . VAL A 1 176 ? -51.352 -1.994 90.810 1.00 47.06 176 VAL A CA 1
ATOM 1361 C C . VAL A 1 176 ? -50.065 -1.381 91.368 1.00 47.06 176 VAL A C 1
ATOM 1363 O O . VAL A 1 176 ? -50.063 -0.841 92.470 1.00 47.06 176 VAL A O 1
ATOM 1366 N N . ALA A 1 177 ? -48.963 -1.495 90.628 1.00 51.16 177 ALA A N 1
ATOM 1367 C CA . ALA A 1 177 ? -47.757 -0.715 90.878 1.00 51.16 177 ALA A CA 1
ATOM 1368 C C . ALA A 1 177 ? -47.900 0.638 90.171 1.00 51.16 177 ALA A C 1
ATOM 1370 O O . ALA A 1 177 ? -47.513 0.809 89.016 1.00 51.16 177 ALA A O 1
ATOM 1371 N N . THR A 1 178 ? -48.512 1.604 90.849 1.00 48.41 178 THR A N 1
ATOM 1372 C CA . THR A 1 178 ? -48.474 3.011 90.447 1.00 48.41 178 THR A CA 1
ATOM 1373 C C . THR A 1 178 ? -47.055 3.531 90.675 1.00 48.41 178 THR A C 1
ATOM 1375 O O . THR A 1 178 ? -46.657 3.795 91.808 1.00 48.41 178 THR A O 1
ATOM 1378 N N . ILE A 1 179 ? -46.265 3.646 89.606 1.00 54.16 179 ILE A N 1
ATOM 1379 C CA . ILE A 1 179 ? -44.945 4.283 89.652 1.00 54.16 179 ILE A CA 1
ATOM 1380 C C . ILE A 1 179 ? -45.166 5.797 89.644 1.00 54.16 179 ILE A C 1
ATOM 1382 O O . ILE A 1 179 ? -45.543 6.374 88.627 1.00 54.16 179 ILE A O 1
ATOM 1386 N N . ASN A 1 180 ? -44.943 6.436 90.791 1.00 44.22 180 ASN A N 1
ATOM 1387 C CA . ASN A 1 180 ? -44.886 7.888 90.900 1.00 44.22 180 ASN A CA 1
ATOM 1388 C C . ASN A 1 180 ? -43.463 8.330 90.528 1.00 44.22 180 ASN A C 1
ATOM 1390 O O . ASN A 1 180 ? -42.527 8.117 91.298 1.00 44.22 180 ASN A O 1
ATOM 1394 N N . VAL A 1 181 ? -43.284 8.905 89.338 1.00 46.59 181 VAL A N 1
ATOM 1395 C CA . VAL A 1 181 ? -41.995 9.468 88.914 1.00 46.59 181 VAL A CA 1
ATOM 1396 C C . VAL A 1 181 ? -41.830 10.832 89.584 1.00 46.59 181 VAL A C 1
ATOM 1398 O O . VAL A 1 181 ? -42.428 11.820 89.167 1.00 46.59 181 VAL A O 1
ATOM 1401 N N . ILE A 1 182 ? -41.034 10.875 90.651 1.00 45.12 182 ILE A N 1
ATOM 1402 C CA . ILE A 1 182 ? -40.531 12.118 91.242 1.00 45.12 182 ILE A CA 1
ATOM 1403 C C . ILE A 1 182 ? -39.263 12.484 90.472 1.00 45.12 182 ILE A C 1
ATOM 1405 O O . ILE A 1 182 ? -38.338 11.679 90.380 1.00 45.12 182 ILE A O 1
ATOM 1409 N N . ALA A 1 183 ? -39.219 13.688 89.902 1.00 42.81 183 ALA A N 1
ATOM 1410 C CA . ALA A 1 183 ? -38.014 14.211 89.275 1.00 42.81 183 ALA A CA 1
ATOM 1411 C C . ALA A 1 183 ? -36.945 14.439 90.355 1.00 42.81 183 ALA A C 1
ATOM 1413 O O . ALA A 1 183 ? -37.047 15.361 91.161 1.00 42.81 183 ALA A O 1
ATOM 1414 N N . GLY A 1 184 ? -35.941 13.567 90.384 1.00 38.62 184 GLY A N 1
ATOM 1415 C CA . GLY A 1 184 ? -34.845 13.615 91.340 1.00 38.62 184 GLY A CA 1
ATOM 1416 C C . GLY A 1 184 ? -33.617 12.902 90.791 1.00 38.62 184 GLY A C 1
ATOM 1417 O O . GLY A 1 184 ? -33.561 11.682 90.792 1.00 38.62 184 GLY A O 1
ATOM 1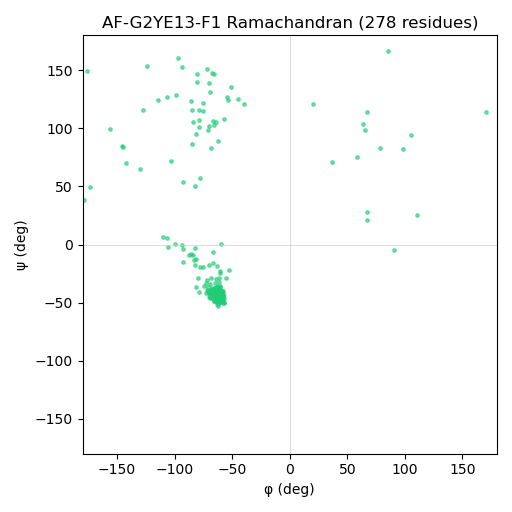418 N N . VAL A 1 185 ? -32.691 13.713 90.279 1.00 46.81 185 VAL A N 1
ATOM 1419 C CA . VAL A 1 185 ? -31.225 13.578 90.285 1.00 46.81 185 VAL A CA 1
ATOM 1420 C C . VAL A 1 185 ? -30.638 12.178 90.528 1.00 46.81 185 VAL A C 1
ATOM 1422 O O . VAL A 1 185 ? -30.713 11.644 91.629 1.00 46.81 185 VAL A O 1
ATOM 1425 N N . GLY A 1 186 ? -29.860 11.722 89.540 1.00 47.00 186 GLY A N 1
ATOM 1426 C CA . GLY A 1 186 ? -28.637 10.950 89.776 1.00 47.00 186 GLY A CA 1
ATOM 1427 C C . GLY A 1 186 ? -28.739 9.456 89.489 1.00 47.00 186 GLY A C 1
ATOM 1428 O O . GLY A 1 186 ? -29.079 8.670 90.364 1.00 47.00 186 GLY A O 1
ATOM 1429 N N . GLY A 1 187 ? -28.348 9.067 88.277 1.00 36.31 187 GLY A N 1
ATOM 1430 C CA . GLY A 1 187 ? -28.063 7.685 87.905 1.00 36.31 187 GLY A CA 1
ATOM 1431 C C . GLY A 1 187 ? -26.925 7.672 86.896 1.00 36.31 187 GLY A C 1
ATOM 1432 O O . GLY A 1 187 ? -27.167 7.726 85.696 1.00 36.31 187 GLY A O 1
ATOM 1433 N N . ASP A 1 188 ? -25.705 7.704 87.423 1.00 49.16 188 ASP A N 1
ATOM 1434 C CA . ASP A 1 188 ? -24.441 7.490 86.722 1.00 49.16 188 ASP A CA 1
ATOM 1435 C C . ASP A 1 188 ? -24.525 6.270 85.793 1.00 49.16 188 ASP A C 1
ATOM 1437 O O . ASP A 1 188 ? -24.886 5.176 86.228 1.00 49.16 188 ASP A O 1
ATOM 1441 N N . ASN A 1 189 ? -24.209 6.469 84.513 1.00 40.00 189 ASN A N 1
ATOM 1442 C CA . ASN A 1 189 ? -23.951 5.373 83.593 1.00 40.00 189 ASN A CA 1
ATOM 1443 C C . ASN A 1 189 ? -22.848 5.790 82.614 1.00 40.00 189 ASN A C 1
ATOM 1445 O O . ASN A 1 189 ? -23.098 6.280 81.518 1.00 40.00 189 ASN A O 1
ATOM 1449 N N . GLY A 1 190 ? -21.612 5.615 83.075 1.00 39.91 190 GLY A N 1
ATOM 1450 C CA . GLY A 1 190 ? -20.651 4.765 82.382 1.00 39.91 190 GLY A CA 1
ATOM 1451 C C . GLY A 1 190 ? -20.229 5.185 80.973 1.00 39.91 190 GLY A C 1
ATOM 1452 O O . GLY A 1 190 ? -20.867 4.837 79.986 1.00 39.91 190 GLY A O 1
ATOM 1453 N N . SER A 1 191 ? -19.016 5.741 80.909 1.00 38.28 191 SER A N 1
ATOM 1454 C CA . SER A 1 191 ? -18.031 5.483 79.845 1.00 38.28 191 SER A CA 1
ATOM 1455 C C . SER A 1 191 ? -18.466 5.794 78.407 1.00 38.28 191 SER A C 1
ATOM 1457 O O . SER A 1 191 ? -18.649 4.897 77.589 1.00 38.28 191 SER A O 1
ATOM 1459 N N . GLY A 1 192 ? -18.492 7.086 78.073 1.00 41.00 192 GLY A N 1
ATOM 1460 C CA . GLY A 1 192 ? -18.315 7.558 76.699 1.00 41.00 192 GLY A CA 1
ATOM 1461 C C . GLY A 1 192 ? -16.877 7.313 76.235 1.00 41.00 192 GLY A C 1
ATOM 1462 O O . GLY A 1 192 ? -16.028 8.195 76.334 1.00 41.00 192 GLY A O 1
ATOM 1463 N N . ALA A 1 193 ? -16.597 6.096 75.776 1.00 44.81 193 ALA A N 1
ATOM 1464 C CA . ALA A 1 193 ? -15.447 5.801 74.932 1.00 44.81 193 ALA A CA 1
ATOM 1465 C C . ALA A 1 193 ? -15.947 5.753 73.482 1.00 44.81 193 ALA A C 1
ATOM 1467 O O . ALA A 1 193 ? -16.957 5.109 73.210 1.00 44.81 193 ALA A O 1
ATOM 1468 N N . GLY A 1 194 ? -15.269 6.493 72.600 1.00 50.88 194 GLY A N 1
ATOM 1469 C CA . GLY A 1 194 ? -15.711 6.868 71.254 1.00 50.88 194 GLY A CA 1
ATOM 1470 C C . GLY A 1 194 ? -16.438 5.779 70.466 1.00 50.88 194 GLY A C 1
ATOM 1471 O O . GLY A 1 194 ? -15.874 4.726 70.168 1.00 50.88 194 GLY A O 1
ATOM 1472 N N . MET A 1 195 ? -17.677 6.085 70.084 1.00 51.03 195 MET A N 1
ATOM 1473 C CA . MET A 1 195 ? -18.392 5.358 69.042 1.00 51.03 195 MET A CA 1
ATOM 1474 C C . MET A 1 195 ? -17.795 5.796 67.700 1.00 51.03 195 MET A C 1
ATOM 1476 O O . MET A 1 195 ? -17.767 6.986 67.393 1.00 51.03 195 MET A O 1
ATOM 1480 N N . GLY A 1 196 ? -17.267 4.855 66.919 1.00 56.16 196 GLY A N 1
ATOM 1481 C CA . GLY A 1 196 ? -16.830 5.145 65.555 1.00 56.16 196 GLY A CA 1
ATOM 1482 C C . GLY A 1 196 ? -18.033 5.467 64.669 1.00 56.16 196 GLY A C 1
ATOM 1483 O O . GLY A 1 196 ? -19.104 4.887 64.841 1.00 56.16 196 GLY A O 1
ATOM 1484 N N . THR A 1 197 ? -17.841 6.344 63.686 1.00 58.16 197 THR A N 1
ATOM 1485 C CA . THR A 1 197 ? -18.852 6.792 62.707 1.00 58.16 197 THR A CA 1
ATOM 1486 C C . THR A 1 197 ? -19.453 5.675 61.834 1.00 58.16 197 THR A C 1
ATOM 1488 O O . THR A 1 197 ? -20.288 5.956 60.979 1.00 58.16 197 THR A O 1
ATOM 1491 N N . GLU A 1 198 ? -19.040 4.418 62.025 1.00 55.78 198 GLU A N 1
ATOM 1492 C CA . GLU A 1 198 ? -19.477 3.240 61.264 1.00 55.78 198 GLU A CA 1
ATOM 1493 C C . GLU A 1 198 ? -20.559 2.396 61.974 1.00 55.78 198 GLU A C 1
ATOM 1495 O O . GLU A 1 198 ? -20.986 1.383 61.422 1.00 55.78 198 GLU A O 1
ATOM 1500 N N . ASP A 1 199 ? -21.011 2.772 63.178 1.00 61.88 199 ASP A N 1
ATOM 1501 C CA . ASP A 1 199 ? -21.993 1.978 63.936 1.00 61.88 199 ASP A CA 1
ATOM 1502 C C . ASP A 1 199 ? -23.454 2.201 63.477 1.00 61.88 199 ASP A C 1
ATOM 1504 O O . ASP A 1 199 ? -23.888 3.327 63.230 1.00 61.88 199 ASP A O 1
ATOM 1508 N N . GLU A 1 200 ? -24.252 1.125 63.414 1.00 57.44 200 GLU A N 1
ATOM 1509 C CA . GLU A 1 200 ? -25.633 1.098 62.875 1.00 57.44 200 GLU A CA 1
ATOM 1510 C C . GLU A 1 200 ? -26.656 1.907 63.709 1.00 57.44 200 GLU A C 1
ATOM 1512 O O . GLU A 1 200 ? -27.807 2.073 63.297 1.00 57.44 200 GLU A O 1
ATOM 1517 N N . GLY A 1 201 ? -26.247 2.431 64.870 1.00 55.97 201 GLY A N 1
ATOM 1518 C CA . GLY A 1 201 ? -27.025 3.327 65.735 1.00 55.97 201 GLY A CA 1
ATOM 1519 C C . GLY A 1 201 ? -26.515 4.772 65.792 1.00 55.97 201 GLY A C 1
ATOM 1520 O O . GLY A 1 201 ? -27.014 5.550 66.608 1.00 55.97 201 GLY A O 1
ATOM 1521 N N . TYR A 1 202 ? -25.522 5.133 64.974 1.00 67.06 202 TYR A N 1
ATOM 1522 C CA . TYR A 1 202 ? -24.897 6.453 64.986 1.00 67.06 202 TYR A CA 1
ATOM 1523 C C . TYR A 1 202 ? -25.801 7.509 64.323 1.00 67.06 202 TYR A C 1
ATOM 1525 O O . TYR A 1 202 ? -26.071 7.458 63.123 1.00 67.06 202 TYR A O 1
ATOM 1533 N N . ASP A 1 203 ? -26.272 8.485 65.104 1.00 64.75 203 ASP A N 1
ATOM 1534 C CA . ASP A 1 203 ? -26.978 9.669 64.603 1.00 64.75 203 ASP A CA 1
ATOM 1535 C C . ASP A 1 203 ? -26.116 10.904 64.883 1.00 64.75 203 ASP A C 1
ATOM 1537 O O . ASP A 1 203 ? -25.772 11.182 66.031 1.00 64.75 203 ASP A O 1
ATOM 1541 N N . LEU A 1 204 ? -25.811 11.671 63.833 1.00 66.12 204 LEU A N 1
ATOM 1542 C CA . LEU A 1 204 ? -25.037 12.921 63.881 1.00 66.12 204 LEU A CA 1
ATOM 1543 C C . LEU A 1 204 ? -25.597 13.928 64.900 1.00 66.12 204 LEU A C 1
ATOM 1545 O O . LEU A 1 204 ? -24.882 14.805 65.371 1.00 66.12 204 LEU A O 1
ATOM 1549 N N . ARG A 1 205 ? -26.875 13.799 65.273 1.00 67.31 205 ARG A N 1
ATOM 1550 C CA . ARG A 1 205 ? -27.516 14.603 66.325 1.00 67.31 205 ARG A CA 1
ATOM 1551 C C . ARG A 1 205 ? -26.973 14.361 67.734 1.00 67.31 205 ARG A C 1
ATOM 1553 O O . ARG A 1 205 ? -27.279 15.153 68.621 1.00 67.31 205 ARG A O 1
ATOM 1560 N N . MET A 1 206 ? -26.236 13.273 67.946 1.00 67.50 206 MET A N 1
ATOM 1561 C CA . MET A 1 206 ? -25.648 12.916 69.240 1.00 67.50 206 MET A CA 1
ATOM 1562 C C . MET A 1 206 ? -24.289 13.589 69.483 1.00 67.50 206 MET A C 1
ATOM 1564 O O . MET A 1 206 ? -23.776 13.515 70.596 1.00 67.50 206 MET A O 1
ATOM 1568 N N . GLU A 1 207 ? -23.727 14.264 68.477 1.00 73.94 207 GLU A N 1
ATOM 1569 C CA . GLU A 1 207 ? -22.421 14.920 68.555 1.00 73.94 207 GLU A CA 1
ATOM 1570 C C . GLU A 1 207 ? -22.514 16.417 68.869 1.00 73.94 207 GLU A C 1
ATOM 1572 O O . GLU A 1 207 ? -23.544 17.071 68.682 1.00 73.94 207 GLU A O 1
ATOM 1577 N N . THR A 1 208 ? -21.408 16.990 69.346 1.00 80.12 208 THR A N 1
ATOM 1578 C CA . THR A 1 208 ? -21.328 18.424 69.640 1.00 80.12 208 THR A CA 1
ATOM 1579 C C . THR A 1 208 ? -21.294 19.254 68.351 1.00 80.12 208 THR A C 1
ATOM 1581 O O . THR A 1 208 ? -20.771 18.832 67.318 1.00 80.12 208 THR A O 1
ATOM 1584 N N . ASN A 1 209 ? -21.810 20.490 68.404 1.00 77.38 209 ASN A N 1
ATOM 1585 C CA . ASN A 1 209 ? -21.744 21.424 67.268 1.00 77.38 209 ASN A CA 1
ATOM 1586 C C . ASN A 1 209 ? -20.306 21.650 66.765 1.00 77.38 209 ASN A C 1
ATOM 1588 O O . ASN A 1 209 ? -20.111 21.921 65.584 1.00 77.38 209 ASN A O 1
ATOM 1592 N N . GLU A 1 210 ? -19.306 21.535 67.640 1.00 78.00 210 GLU A N 1
ATOM 1593 C CA . GLU A 1 210 ? -17.888 21.650 67.287 1.00 78.00 210 GLU A CA 1
ATOM 1594 C C . GLU A 1 210 ? -17.442 20.502 66.371 1.00 78.00 210 GLU A C 1
ATOM 1596 O O . GLU A 1 210 ? -16.921 20.761 65.286 1.00 78.00 210 GLU A O 1
ATOM 1601 N N . PHE A 1 211 ? -17.766 19.255 66.730 1.00 81.62 211 PHE A N 1
ATOM 1602 C CA . PHE A 1 211 ? -17.463 18.078 65.912 1.00 81.62 211 PHE A CA 1
ATOM 1603 C C . PHE A 1 211 ? -18.170 18.119 64.551 1.00 81.62 211 PHE A C 1
ATOM 1605 O O . PHE A 1 211 ? -17.549 17.893 63.514 1.00 81.62 211 PHE A O 1
ATOM 1612 N N . LEU A 1 212 ? -19.459 18.478 64.525 1.00 85.88 212 LEU A N 1
ATOM 1613 C CA . LEU A 1 212 ? -20.218 18.600 63.273 1.00 85.88 212 LEU A CA 1
ATOM 1614 C C . LEU A 1 212 ? -19.653 19.688 62.351 1.00 85.88 212 LEU A C 1
ATOM 1616 O O . LEU A 1 212 ? -19.650 19.525 61.130 1.00 85.88 212 LEU A O 1
ATOM 1620 N N . THR A 1 213 ? -19.153 20.785 62.925 1.00 84.88 213 THR A N 1
ATOM 1621 C CA . THR A 1 213 ? -18.527 21.869 62.158 1.00 84.88 213 THR A CA 1
ATOM 1622 C C . THR A 1 213 ? -17.179 21.433 61.586 1.00 84.88 213 THR A C 1
ATOM 1624 O O . THR A 1 213 ? -16.885 21.716 60.424 1.00 84.88 213 THR A O 1
ATOM 1627 N N . GLU A 1 214 ? -16.372 20.707 62.361 1.00 83.44 214 GLU A N 1
ATOM 1628 C CA . GLU A 1 214 ? -15.085 20.181 61.901 1.00 83.44 214 GLU A CA 1
ATOM 1629 C C . GLU A 1 214 ? -15.256 19.100 60.824 1.00 83.44 214 GLU A C 1
ATOM 1631 O O . GLU A 1 214 ? -14.554 19.130 59.812 1.00 83.44 214 GLU A O 1
ATOM 1636 N N . LEU A 1 215 ? -16.255 18.224 60.964 1.00 86.12 215 LEU A N 1
ATOM 1637 C CA . LEU A 1 215 ? -16.617 17.230 59.953 1.00 86.12 215 LEU A CA 1
ATOM 1638 C C . LEU A 1 215 ? -17.106 17.887 58.653 1.00 86.12 215 LEU A C 1
ATOM 1640 O O . LEU A 1 215 ? -16.674 17.505 57.566 1.00 86.12 215 LEU A O 1
ATOM 1644 N N . ALA A 1 216 ? -17.968 18.905 58.744 1.00 84.44 216 ALA A N 1
ATOM 1645 C CA . ALA A 1 216 ? -18.432 19.654 57.576 1.00 84.44 216 ALA A CA 1
ATOM 1646 C C . ALA A 1 216 ? -17.278 20.374 56.859 1.00 84.44 216 ALA A C 1
ATOM 1648 O O . ALA A 1 216 ? -17.244 20.411 55.625 1.00 84.44 216 ALA A O 1
ATOM 1649 N N . ARG A 1 217 ? -16.312 20.907 57.619 1.00 89.38 217 ARG A N 1
ATOM 1650 C CA . ARG A 1 217 ? -15.088 21.501 57.071 1.00 89.38 217 ARG A CA 1
ATOM 1651 C C . ARG A 1 217 ? -14.223 20.447 56.381 1.00 89.38 217 ARG A C 1
ATOM 1653 O O . ARG A 1 217 ? -13.857 20.648 55.231 1.00 89.38 217 ARG A O 1
ATOM 1660 N N . GLY A 1 218 ? -13.979 19.306 57.026 1.00 89.19 218 GLY A N 1
ATOM 1661 C CA . GLY A 1 218 ? -13.198 18.202 56.458 1.00 89.19 218 GLY A CA 1
ATOM 1662 C C . GLY A 1 218 ? -13.794 17.651 55.160 1.00 89.19 218 GLY A C 1
ATOM 1663 O O . GLY A 1 218 ? -13.082 17.515 54.169 1.00 89.19 218 GLY A O 1
ATOM 1664 N N . LEU A 1 219 ? -15.112 17.430 55.121 1.00 89.31 219 LEU A N 1
ATOM 1665 C CA . LEU A 1 219 ? -15.818 16.999 53.907 1.00 89.31 219 LEU A CA 1
ATOM 1666 C C . LEU A 1 219 ? -15.779 18.056 52.795 1.00 89.31 219 LEU A C 1
ATOM 1668 O O . LEU A 1 219 ? -15.755 17.711 51.613 1.00 89.31 219 LEU A O 1
ATOM 1672 N N . SER A 1 220 ? -15.780 19.342 53.150 1.00 89.94 220 SER A N 1
ATOM 1673 C CA . SER A 1 220 ? -15.652 20.433 52.177 1.00 89.94 220 SER A CA 1
ATOM 1674 C C . SER A 1 220 ? -14.240 20.491 51.588 1.00 89.94 220 SER A C 1
ATOM 1676 O O . SER A 1 220 ? -14.100 20.552 50.366 1.00 89.94 220 SER A O 1
ATOM 1678 N N . ASP A 1 221 ? -13.211 20.380 52.433 1.00 92.81 221 ASP A N 1
ATOM 1679 C CA . ASP A 1 221 ? -11.801 20.348 52.028 1.00 92.81 221 ASP A CA 1
ATOM 1680 C C . ASP A 1 221 ? -11.513 19.123 51.128 1.00 92.81 221 ASP A C 1
ATOM 1682 O O . ASP A 1 221 ? -10.846 19.228 50.092 1.00 92.81 221 ASP A O 1
ATOM 1686 N N . GLU A 1 222 ? -12.067 17.953 51.468 1.00 92.62 222 GLU A N 1
ATOM 1687 C CA . GLU A 1 222 ? -11.923 16.728 50.675 1.00 92.62 222 GLU A CA 1
ATOM 1688 C C . GLU A 1 222 ? -12.665 16.814 49.332 1.00 92.62 222 GLU A C 1
ATOM 1690 O O . GLU A 1 222 ? -12.112 16.440 48.293 1.00 92.62 222 GLU A O 1
ATOM 1695 N N . ASN A 1 223 ? -13.872 17.388 49.307 1.00 92.94 223 ASN A N 1
ATOM 1696 C CA . ASN A 1 223 ? -14.601 17.642 48.063 1.00 92.94 223 ASN A CA 1
ATOM 1697 C C . ASN A 1 223 ? -13.863 18.621 47.140 1.00 92.94 223 ASN A C 1
ATOM 1699 O O . ASN A 1 223 ? -13.859 18.430 45.920 1.00 92.94 223 ASN A O 1
ATOM 1703 N N . GLU A 1 224 ? -13.208 19.648 47.684 1.00 94.75 224 GLU A N 1
ATOM 1704 C CA . GLU A 1 224 ? -12.392 20.568 46.890 1.00 94.75 224 GLU A CA 1
ATOM 1705 C C . GLU A 1 224 ? -11.142 19.875 46.326 1.00 94.75 224 GLU A C 1
ATOM 1707 O O . GLU A 1 224 ? -10.816 20.044 45.142 1.00 94.75 224 GLU A O 1
ATOM 1712 N N . SER A 1 225 ? -10.501 19.016 47.123 1.00 92.56 225 SER A N 1
ATOM 1713 C CA . SER A 1 225 ? -9.384 18.170 46.688 1.00 92.56 225 SER A CA 1
ATOM 1714 C C . SER A 1 225 ? -9.787 17.217 45.552 1.00 92.56 225 SER A C 1
ATOM 1716 O O . SER A 1 225 ? -9.127 17.182 44.504 1.00 92.56 225 SER A O 1
ATOM 1718 N N . LEU A 1 226 ? -10.914 16.509 45.702 1.00 92.62 226 LEU A N 1
ATOM 1719 C CA . LEU A 1 226 ? -11.483 15.627 44.676 1.00 92.62 226 LEU A CA 1
ATOM 1720 C C . LEU A 1 226 ? -11.859 16.404 43.412 1.00 92.62 226 LEU A C 1
ATOM 1722 O O . LEU A 1 226 ? -11.513 15.991 42.304 1.00 92.62 226 LEU A O 1
ATOM 1726 N N . GLY A 1 227 ? -12.495 17.568 43.559 1.00 93.31 227 GLY A N 1
ATOM 1727 C CA . GLY A 1 227 ? -12.807 18.457 42.443 1.00 93.31 227 GLY A CA 1
ATOM 1728 C C . GLY A 1 227 ? -11.550 18.909 41.692 1.00 93.31 227 GLY A C 1
ATOM 1729 O O . GLY A 1 227 ? -11.530 18.924 40.460 1.00 93.31 227 GLY A O 1
ATOM 1730 N N . GLY A 1 228 ? -10.472 19.222 42.415 1.00 94.12 228 GLY A N 1
ATOM 1731 C CA . GLY A 1 228 ? -9.168 19.542 41.836 1.00 94.12 228 GLY A CA 1
ATOM 1732 C C . GLY A 1 228 ? -8.540 18.367 41.081 1.00 94.12 228 GLY A C 1
ATOM 1733 O O . GLY A 1 228 ? -7.988 18.559 39.996 1.00 94.12 228 GLY A O 1
ATOM 1734 N N . LEU A 1 229 ? -8.653 17.149 41.615 1.00 94.81 229 LEU A N 1
ATOM 1735 C CA . LEU A 1 229 ? -8.160 15.935 40.963 1.00 94.81 229 LEU A CA 1
ATOM 1736 C C . LEU A 1 229 ? -8.934 15.623 39.676 1.00 94.81 229 LEU A C 1
ATOM 1738 O O . LEU A 1 229 ? -8.317 15.323 38.655 1.00 94.81 229 LEU A O 1
ATOM 1742 N N . VAL A 1 230 ? -10.262 15.751 39.693 1.00 93.75 230 VAL A N 1
ATOM 1743 C CA . VAL A 1 230 ? -11.106 15.574 38.502 1.00 93.75 230 VAL A CA 1
ATOM 1744 C C . VAL A 1 230 ? -10.750 16.606 37.434 1.00 93.75 230 VAL A C 1
ATOM 1746 O O . VAL A 1 230 ? -10.531 16.227 36.286 1.00 93.75 230 VAL A O 1
ATOM 1749 N N . ARG A 1 231 ? -10.602 17.888 37.801 1.00 94.12 231 ARG A N 1
ATOM 1750 C CA . ARG A 1 231 ? -10.176 18.942 36.862 1.00 94.12 231 ARG A CA 1
ATOM 1751 C C . ARG A 1 231 ? -8.819 18.636 36.229 1.00 94.12 231 ARG A C 1
ATOM 1753 O O . ARG A 1 231 ? -8.718 18.661 35.007 1.00 94.12 231 ARG A O 1
ATOM 1760 N N . ARG A 1 232 ? -7.816 18.261 37.033 1.00 93.75 232 ARG A N 1
ATOM 1761 C CA . ARG A 1 232 ? -6.497 17.838 36.529 1.00 93.75 232 ARG A CA 1
ATOM 1762 C C . ARG A 1 232 ? -6.598 16.625 35.613 1.00 93.75 232 ARG A C 1
ATOM 1764 O O . ARG A 1 232 ? -5.962 16.596 34.569 1.00 93.75 232 ARG A O 1
ATOM 1771 N N . THR A 1 233 ? -7.417 15.639 35.963 1.00 92.75 233 THR A N 1
ATOM 1772 C CA . THR A 1 233 ? -7.605 14.433 35.143 1.00 92.75 233 THR A CA 1
ATOM 1773 C C . THR A 1 233 ? -8.254 14.774 33.802 1.00 92.75 233 THR A C 1
ATOM 1775 O O . THR A 1 233 ? -7.806 14.280 32.773 1.00 92.75 233 THR A O 1
ATOM 1778 N N . ILE A 1 234 ? -9.254 15.663 33.788 1.00 91.12 234 ILE A N 1
ATOM 1779 C CA . ILE A 1 234 ? -9.878 16.181 32.561 1.00 91.12 234 ILE A CA 1
ATOM 1780 C C . ILE A 1 234 ? -8.852 16.933 31.709 1.00 91.12 234 ILE A C 1
ATOM 1782 O O . ILE A 1 234 ? -8.794 16.718 30.503 1.00 91.12 234 ILE A O 1
ATOM 1786 N N . GLU A 1 235 ? -8.027 17.782 32.317 1.00 90.56 235 GLU A N 1
ATOM 1787 C CA . GLU A 1 235 ? -6.975 18.523 31.617 1.00 90.56 235 GLU A CA 1
ATOM 1788 C C . GLU A 1 235 ? -5.919 17.582 31.024 1.00 90.56 235 GLU A C 1
ATOM 1790 O O . GLU A 1 235 ? -5.571 17.706 29.854 1.00 90.56 235 GLU A O 1
ATOM 1795 N N . THR A 1 236 ? -5.501 16.563 31.778 1.00 90.62 236 THR A N 1
ATOM 1796 C CA . THR A 1 236 ? -4.555 15.537 31.310 1.00 90.62 236 THR A CA 1
ATOM 1797 C C . THR A 1 236 ? -5.156 14.685 30.187 1.00 90.62 236 THR A C 1
ATOM 1799 O O . THR A 1 236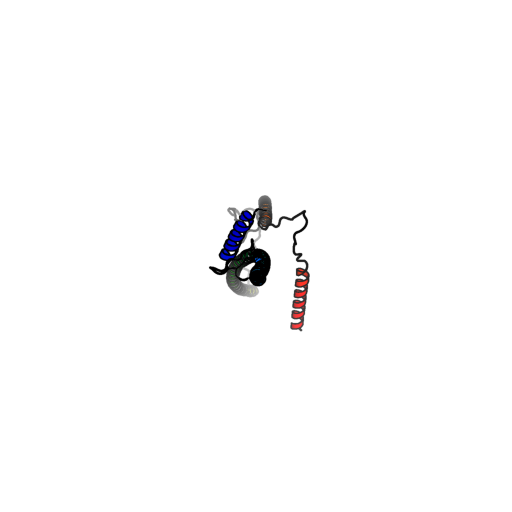 ? -4.487 14.360 29.214 1.00 90.62 236 THR A O 1
ATOM 1802 N N . LEU A 1 237 ? -6.441 14.332 30.280 1.00 86.62 237 LEU A N 1
ATOM 1803 C CA . LEU A 1 237 ? -7.153 13.645 29.199 1.00 86.62 237 LEU A CA 1
ATOM 1804 C C . LEU A 1 237 ? -7.267 14.531 27.959 1.00 86.62 237 LEU A C 1
ATOM 1806 O O . LEU A 1 237 ? -7.137 14.035 26.846 1.00 86.62 237 LEU A O 1
ATOM 1810 N N . ARG A 1 238 ? -7.474 15.837 28.137 1.00 82.88 238 ARG A N 1
ATOM 1811 C CA . ARG A 1 238 ? -7.565 16.797 27.037 1.00 82.88 238 ARG A CA 1
ATOM 1812 C C . ARG A 1 238 ? -6.230 16.966 26.310 1.00 82.88 238 ARG A C 1
ATOM 1814 O O . ARG A 1 238 ? -6.231 16.957 25.081 1.00 82.88 238 ARG A O 1
ATOM 1821 N N . THR A 1 239 ? -5.117 17.048 27.044 1.00 83.56 239 THR A N 1
ATOM 1822 C CA . THR A 1 239 ? -3.764 17.116 26.463 1.00 83.56 239 THR A CA 1
ATOM 1823 C C . THR A 1 239 ? -3.371 15.806 25.780 1.00 83.56 239 THR A C 1
ATOM 1825 O O . THR A 1 239 ? -2.869 15.828 24.661 1.00 83.56 239 THR A O 1
ATOM 1828 N N . VAL A 1 240 ? -3.664 14.650 26.388 1.00 83.38 240 VAL A N 1
ATOM 1829 C CA . VAL A 1 240 ? -3.347 13.330 25.806 1.00 83.38 240 VAL A CA 1
ATOM 1830 C C . VAL A 1 240 ? -4.253 12.981 24.615 1.00 83.38 240 VAL A C 1
ATOM 1832 O O . VAL A 1 240 ? -3.813 12.297 23.694 1.00 83.38 240 VAL A O 1
ATOM 1835 N N . SER A 1 241 ? -5.501 13.460 24.593 1.00 79.12 241 SER A N 1
ATOM 1836 C CA . SER A 1 241 ? -6.451 13.228 23.494 1.00 79.12 241 SER A CA 1
ATOM 1837 C C . SER A 1 241 ? -6.262 14.178 22.300 1.00 79.12 241 SER A C 1
ATOM 1839 O O . SER A 1 241 ? -6.984 14.040 21.313 1.00 79.12 241 SER A O 1
ATOM 1841 N N . GLY A 1 242 ? -5.334 15.141 22.372 1.00 65.75 242 GLY A N 1
ATOM 1842 C CA . GLY A 1 242 ? -5.074 16.095 21.287 1.00 65.75 242 GLY A CA 1
ATOM 1843 C C . GLY A 1 242 ? -6.221 17.077 21.020 1.00 65.75 242 GLY A C 1
ATOM 1844 O O . GLY A 1 242 ? -6.306 17.634 19.933 1.00 65.75 242 GLY A O 1
ATOM 1845 N N . CYS A 1 243 ? -7.120 17.287 21.988 1.00 55.47 243 CYS A N 1
ATOM 1846 C CA . CYS A 1 243 ? -8.233 18.235 21.883 1.00 55.47 243 CYS A CA 1
ATOM 1847 C C . CYS A 1 243 ? -7.841 19.603 22.463 1.00 55.47 243 CYS A C 1
ATOM 1849 O O . CYS A 1 243 ? -8.508 20.139 23.362 1.00 55.47 243 CYS A O 1
ATOM 1851 N N . GLU A 1 244 ? -6.740 20.168 21.977 1.00 53.72 244 GLU A N 1
ATOM 1852 C CA . GLU A 1 244 ? -6.509 21.598 22.137 1.00 53.72 244 GLU A CA 1
ATOM 1853 C C . GLU A 1 244 ? -7.536 22.325 21.265 1.00 53.72 244 GLU A C 1
ATOM 1855 O O . GLU A 1 244 ? -7.804 21.943 20.128 1.00 53.72 244 GLU A O 1
ATOM 1860 N N . LYS A 1 245 ? -8.209 23.322 21.846 1.00 49.44 245 LYS A N 1
ATOM 1861 C CA . LYS A 1 245 ? -9.013 24.247 21.051 1.00 49.44 245 LYS A CA 1
ATOM 1862 C C . LYS A 1 245 ? -8.011 24.980 20.162 1.00 49.44 245 LYS A C 1
ATOM 1864 O O . LYS A 1 245 ? -7.283 25.825 20.669 1.00 49.44 245 LYS A O 1
ATOM 1869 N N . GLU A 1 246 ? -7.973 24.639 18.880 1.00 42.34 246 GLU A N 1
ATOM 1870 C CA . GLU A 1 246 ? -7.439 25.518 17.844 1.00 42.34 246 GLU A CA 1
ATOM 1871 C C . GLU A 1 246 ? -8.311 26.780 17.831 1.00 42.34 246 GLU A C 1
ATOM 1873 O O . GLU A 1 246 ? -9.343 26.857 17.166 1.00 42.34 246 GLU A O 1
ATOM 1878 N N . GLU A 1 247 ? -7.939 27.759 18.648 1.00 47.34 247 GLU A N 1
ATOM 1879 C CA . GLU A 1 247 ? -8.244 29.148 18.351 1.00 47.34 247 GLU A CA 1
ATOM 1880 C C . GLU A 1 247 ? -7.114 29.635 17.431 1.00 47.34 247 GLU A C 1
ATOM 1882 O O . GLU A 1 247 ? -5.950 29.643 17.818 1.00 47.34 247 GLU A O 1
ATOM 1887 N N . GLU A 1 248 ? -7.504 29.981 16.197 1.00 46.69 248 GLU A N 1
ATOM 1888 C CA . GLU A 1 248 ? -6.725 30.655 15.143 1.00 46.69 248 GLU A CA 1
ATOM 1889 C C . GLU A 1 248 ? -5.717 29.821 14.319 1.00 46.69 248 GLU A C 1
ATOM 1891 O O . GLU A 1 248 ? -4.514 29.919 14.522 1.00 46.69 248 GLU A O 1
ATOM 1896 N N . GLN A 1 249 ? -6.180 29.121 13.269 1.00 37.66 249 GLN A N 1
ATOM 1897 C CA . GLN A 1 249 ? -5.816 29.434 11.868 1.00 37.66 249 GLN A CA 1
ATOM 1898 C C . GLN A 1 249 ? -6.553 28.548 10.850 1.00 37.66 249 GLN A C 1
ATOM 1900 O O . GLN A 1 249 ? -6.930 27.414 11.119 1.00 37.66 249 GLN A O 1
ATOM 1905 N N . GLU A 1 250 ? -6.793 29.119 9.673 1.00 46.66 250 GLU A N 1
ATOM 1906 C CA . GLU A 1 250 ? -7.532 28.560 8.543 1.00 46.66 250 GLU A CA 1
ATOM 1907 C C . GLU A 1 250 ? -7.087 27.153 8.096 1.00 46.66 250 GLU A C 1
ATOM 1909 O O . GLU A 1 250 ? -5.917 26.908 7.820 1.00 46.66 250 GLU A O 1
ATOM 1914 N N . GLY A 1 251 ? -8.081 26.290 7.844 1.00 46.56 251 GLY A N 1
ATOM 1915 C CA . GLY A 1 251 ? -8.020 25.273 6.788 1.00 46.56 251 GLY A CA 1
ATOM 1916 C C . GLY A 1 251 ? -7.643 23.850 7.212 1.00 46.56 251 GLY A C 1
ATOM 1917 O O . GLY A 1 251 ? -6.525 23.410 6.972 1.00 46.56 251 GLY A O 1
ATOM 1918 N N . GLY A 1 252 ? -8.610 23.065 7.712 1.00 37.75 252 GLY A N 1
ATOM 1919 C CA . GLY A 1 252 ? -8.349 21.651 8.021 1.00 37.75 252 GLY A CA 1
ATOM 1920 C C . GLY A 1 252 ? -9.539 20.786 8.449 1.00 37.75 252 GLY A C 1
ATOM 1921 O O . GLY A 1 252 ? -9.451 20.099 9.451 1.00 37.75 252 GLY A O 1
ATOM 1922 N N . MET A 1 253 ? -10.648 20.811 7.702 1.00 46.31 253 MET A N 1
ATOM 1923 C CA . MET A 1 253 ? -11.718 19.788 7.653 1.00 46.31 253 MET A CA 1
ATOM 1924 C C . MET A 1 253 ? -12.091 19.066 8.974 1.00 46.31 253 MET A C 1
ATOM 1926 O O . MET A 1 253 ? -11.904 17.858 9.118 1.00 46.31 253 MET A O 1
ATOM 1930 N N . VAL A 1 254 ? -12.741 19.780 9.897 1.00 45.59 254 VAL A N 1
ATOM 1931 C CA . VAL A 1 254 ? -13.555 19.150 10.948 1.00 45.59 254 VAL A CA 1
ATOM 1932 C C . VAL A 1 254 ? -14.894 18.755 10.326 1.00 45.59 254 VAL A C 1
ATOM 1934 O O . VAL A 1 254 ? -15.658 19.607 9.876 1.00 45.59 254 VAL A O 1
ATOM 1937 N N . VAL A 1 255 ? -15.184 17.455 10.268 1.00 49.47 255 VAL A N 1
ATOM 1938 C CA . VAL A 1 255 ? -16.505 16.957 9.864 1.00 49.47 255 VAL A CA 1
ATOM 1939 C C . VAL A 1 255 ? -17.514 17.390 10.929 1.00 49.47 255 VAL A C 1
ATOM 1941 O O . VAL A 1 255 ? -17.577 16.806 12.009 1.00 49.47 255 VAL A O 1
ATOM 1944 N N . GLN A 1 256 ? -18.291 18.434 10.628 1.00 44.16 256 GLN A N 1
ATOM 1945 C CA . GLN A 1 256 ? -19.452 18.843 11.415 1.00 44.16 256 GLN A CA 1
ATOM 1946 C C . GLN A 1 256 ? -20.434 17.669 11.514 1.00 44.16 256 GLN A C 1
ATOM 1948 O O . GLN A 1 256 ? -21.127 17.315 10.561 1.00 44.16 256 GLN A O 1
ATOM 1953 N N . MET A 1 257 ? -20.521 17.076 12.701 1.00 48.38 257 MET A N 1
ATOM 1954 C CA . MET A 1 257 ? -21.546 16.102 13.068 1.00 48.38 257 MET A CA 1
ATOM 1955 C C . MET A 1 257 ? -22.838 16.828 13.486 1.00 48.38 257 MET A C 1
ATOM 1957 O O . MET A 1 257 ? -23.395 16.558 14.543 1.00 48.38 257 MET A O 1
ATOM 1961 N N . GLU A 1 258 ? -23.323 17.773 12.675 1.00 47.38 258 GLU A N 1
ATOM 1962 C CA . GLU A 1 258 ? -24.597 18.471 12.936 1.00 47.38 258 GLU A CA 1
ATOM 1963 C C . GLU A 1 258 ? -25.822 17.667 12.460 1.00 47.38 258 GLU A C 1
ATOM 1965 O O . GLU A 1 258 ? -26.919 17.858 12.971 1.00 47.38 258 GLU A O 1
ATOM 1970 N N . GLY A 1 259 ? -25.650 16.668 11.584 1.00 53.09 259 GLY A N 1
ATOM 1971 C CA . GLY A 1 259 ? -26.760 15.831 11.094 1.00 53.09 259 GLY A CA 1
ATOM 1972 C C . GLY A 1 259 ? -27.150 14.642 11.986 1.00 53.09 259 GLY A C 1
ATOM 1973 O O . GLY A 1 259 ? -28.154 13.980 11.729 1.00 53.09 259 GLY A O 1
ATOM 1974 N N . SER A 1 260 ? -26.369 14.322 13.026 1.00 56.69 260 SER A N 1
ATOM 1975 C CA . SER A 1 260 ? -26.585 13.083 13.793 1.00 56.69 260 SER A CA 1
ATOM 1976 C C . SER A 1 260 ? -27.724 13.183 14.808 1.00 56.69 260 SER A C 1
ATOM 1978 O O . SER A 1 260 ? -28.342 12.163 15.106 1.00 56.69 260 SER A O 1
ATOM 1980 N N . TYR A 1 261 ? -28.013 14.370 15.346 1.00 59.62 261 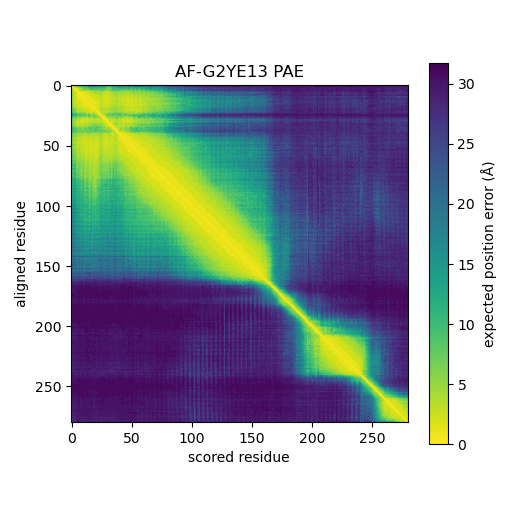TYR A N 1
ATOM 1981 C CA . TYR A 1 261 ? -29.031 14.525 16.391 1.00 59.62 261 TYR A CA 1
ATOM 1982 C C . TYR A 1 261 ? -30.452 14.526 15.821 1.00 59.62 261 TYR A C 1
ATOM 1984 O O . TYR A 1 261 ? -31.318 13.845 16.367 1.00 59.62 261 TYR A O 1
ATOM 1992 N N . GLU A 1 262 ? -30.685 15.191 14.686 1.00 68.56 262 GLU A N 1
ATOM 1993 C CA . GLU A 1 262 ? -31.979 15.138 13.989 1.00 68.56 262 GLU A CA 1
ATOM 1994 C C . GLU A 1 262 ? -32.282 13.733 13.461 1.00 68.56 262 GLU A C 1
ATOM 1996 O O . GLU A 1 262 ? -33.417 13.262 13.558 1.00 68.56 262 GLU A O 1
ATOM 2001 N N . HIS A 1 263 ? -31.267 13.014 12.973 1.00 65.94 263 HIS A N 1
ATOM 2002 C CA . HIS A 1 263 ? -31.451 11.642 12.509 1.00 65.94 263 HIS A CA 1
ATOM 2003 C C . HIS A 1 263 ? -31.793 10.682 13.660 1.00 65.94 263 HIS A C 1
ATOM 2005 O O . HIS A 1 263 ? -32.710 9.868 13.532 1.00 65.94 263 HIS A O 1
ATOM 2011 N N . LEU A 1 264 ? -31.138 10.832 14.818 1.00 69.38 264 LEU A N 1
ATOM 2012 C CA . LEU A 1 264 ? -31.430 10.036 16.012 1.00 69.38 264 LEU A CA 1
ATOM 2013 C C . LEU A 1 264 ? -32.809 10.374 16.607 1.00 69.38 264 LEU A C 1
ATOM 2015 O O . LEU A 1 264 ? -33.535 9.474 17.030 1.00 69.38 264 LEU A O 1
ATOM 2019 N N . ALA A 1 265 ? -33.205 11.653 16.594 1.00 73.94 265 ALA A N 1
ATOM 2020 C CA . ALA A 1 265 ? -34.536 12.089 17.018 1.00 73.94 265 ALA A CA 1
ATOM 2021 C C . ALA A 1 265 ? -35.633 11.490 16.120 1.00 73.94 265 ALA A C 1
ATOM 2023 O O . ALA A 1 265 ? -36.601 10.916 16.622 1.00 73.94 265 ALA A O 1
ATOM 2024 N N . SER A 1 266 ? -35.424 11.510 14.800 1.00 76.56 266 SER A N 1
ATOM 2025 C CA . SER A 1 266 ? -36.333 10.910 13.812 1.00 76.56 266 SER A CA 1
ATOM 2026 C C . SER A 1 266 ? -36.497 9.397 14.017 1.00 76.56 266 SER A C 1
ATOM 2028 O O . SER A 1 266 ? -37.600 8.851 13.928 1.00 76.56 266 SER A O 1
ATOM 2030 N N . GLU A 1 267 ? -35.403 8.695 14.329 1.00 74.94 267 GLU A N 1
ATOM 2031 C CA . GLU A 1 267 ? -35.422 7.249 14.569 1.00 74.94 267 GLU A CA 1
ATOM 2032 C C . GLU A 1 267 ? -36.156 6.884 15.875 1.00 74.94 267 GLU A C 1
ATOM 2034 O O . GLU A 1 267 ? -36.845 5.859 15.955 1.00 74.94 267 GLU A O 1
ATOM 2039 N N . MET A 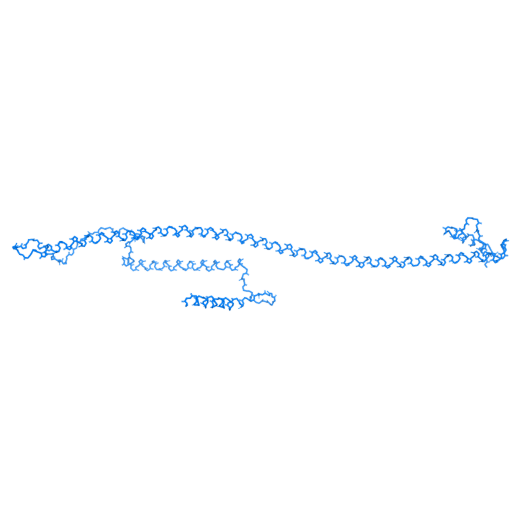1 268 ? -36.050 7.737 16.896 1.00 73.12 268 MET A N 1
ATOM 2040 C CA . MET A 1 268 ? -36.734 7.570 18.181 1.00 73.12 268 MET A CA 1
ATOM 2041 C C . MET A 1 268 ? -38.244 7.813 18.060 1.00 73.12 268 MET A C 1
ATOM 2043 O O . MET A 1 268 ? -39.033 7.032 18.604 1.00 73.12 268 MET A O 1
ATOM 2047 N N . GLU A 1 269 ? -38.667 8.818 17.289 1.00 77.00 269 GLU A N 1
ATOM 2048 C CA . GLU A 1 269 ? -40.088 9.058 17.006 1.00 77.00 269 GLU A CA 1
ATOM 2049 C C . GLU A 1 269 ? -40.714 7.923 16.186 1.00 77.00 269 GLU A C 1
ATOM 2051 O O . GLU A 1 269 ? -41.804 7.440 16.513 1.00 77.00 269 GLU A O 1
ATOM 2056 N N . PHE A 1 270 ? -39.988 7.398 15.192 1.00 74.94 270 PHE A N 1
ATOM 2057 C CA . PHE A 1 270 ? -40.440 6.249 14.406 1.00 74.94 270 PHE A CA 1
ATOM 2058 C C . PHE A 1 270 ? -40.625 4.987 15.267 1.00 74.94 270 PHE A C 1
ATOM 2060 O O . PHE A 1 270 ? -41.613 4.255 15.124 1.00 74.94 270 PHE A O 1
ATOM 2067 N N . LYS A 1 271 ? -39.709 4.732 16.212 1.00 73.25 271 LYS A N 1
ATOM 2068 C CA . LYS A 1 271 ? -39.819 3.606 17.157 1.00 73.25 271 LYS A CA 1
ATOM 2069 C C . LYS A 1 271 ? -40.985 3.780 18.133 1.00 73.25 271 LYS A C 1
ATOM 2071 O O . LYS A 1 271 ? -41.671 2.796 18.428 1.00 73.25 271 LYS A O 1
ATOM 2076 N N . LYS A 1 272 ? -41.255 5.008 18.589 1.00 74.19 272 LYS A N 1
ATOM 2077 C CA . LYS A 1 272 ? -42.388 5.324 19.472 1.00 74.19 272 LYS A CA 1
ATOM 2078 C C . LYS A 1 272 ? -43.730 5.063 18.782 1.00 74.19 272 LYS A C 1
ATOM 2080 O O . LYS A 1 272 ? -44.546 4.310 19.315 1.00 74.19 272 LYS A O 1
ATOM 2085 N N . TRP A 1 273 ? -43.902 5.554 17.556 1.00 76.94 273 TRP A N 1
ATOM 2086 C CA . TRP A 1 273 ? -45.122 5.336 16.773 1.00 76.94 273 TRP A CA 1
ATOM 2087 C C . TRP A 1 273 ? -45.390 3.848 16.494 1.00 76.94 273 TRP A C 1
ATOM 2089 O O . TRP A 1 273 ? -46.519 3.361 16.598 1.00 76.94 273 TRP A O 1
ATOM 2099 N N . ARG A 1 274 ? -44.334 3.073 16.214 1.00 71.56 274 ARG A N 1
ATOM 2100 C CA . ARG A 1 274 ? -44.449 1.623 15.993 1.00 71.56 274 ARG A CA 1
ATOM 2101 C C . ARG A 1 274 ? -44.831 0.851 17.264 1.00 71.56 274 ARG A C 1
ATOM 2103 O O . ARG A 1 274 ? -45.466 -0.199 17.168 1.00 71.56 274 ARG A O 1
ATOM 2110 N N . SER A 1 275 ? -44.451 1.360 18.436 1.00 70.69 275 SER A N 1
ATOM 2111 C CA . SER A 1 275 ? -44.814 0.805 19.748 1.00 70.69 275 SER A CA 1
ATOM 2112 C C . SER A 1 275 ? -46.269 1.098 20.128 1.00 70.69 275 SER A C 1
ATOM 2114 O O . SER A 1 275 ? -46.929 0.251 20.728 1.00 70.69 275 SER A O 1
ATOM 2116 N N . GLU A 1 276 ? -46.797 2.267 19.763 1.00 68.12 276 GLU A N 1
ATOM 2117 C CA . GLU A 1 276 ? -48.208 2.620 19.985 1.00 68.12 276 GLU A CA 1
ATOM 2118 C C . GLU A 1 276 ? -49.147 1.848 19.057 1.00 68.12 276 GLU A C 1
ATOM 2120 O O . GLU A 1 276 ? -50.157 1.321 19.514 1.00 68.12 276 GLU A O 1
ATOM 2125 N N . ARG A 1 277 ? -48.766 1.638 17.792 1.00 66.25 277 ARG A N 1
ATOM 2126 C CA . ARG A 1 277 ? -49.576 0.856 16.842 1.00 66.25 277 ARG A CA 1
ATOM 2127 C C . ARG A 1 277 ? -49.629 -0.652 17.145 1.00 66.25 277 ARG A C 1
ATOM 2129 O O . ARG A 1 277 ? -50.495 -1.343 16.632 1.00 66.25 277 ARG A O 1
ATOM 2136 N N . LYS A 1 278 ? -48.703 -1.179 17.954 1.00 63.81 278 LYS A N 1
ATOM 2137 C CA . LYS A 1 278 ? -48.734 -2.574 18.442 1.00 63.81 278 LYS A CA 1
ATOM 2138 C C . LYS A 1 278 ? -49.543 -2.752 19.732 1.00 63.81 278 LYS A C 1
ATOM 2140 O O . LYS A 1 278 ? -49.714 -3.886 20.168 1.00 63.81 278 LYS A O 1
ATOM 2145 N N . ARG A 1 279 ? -49.967 -1.655 20.368 1.00 59.62 279 ARG A N 1
ATOM 2146 C CA . ARG A 1 279 ? -50.725 -1.653 21.629 1.00 59.62 279 ARG A CA 1
ATOM 2147 C C . ARG A 1 279 ? -52.212 -1.322 21.453 1.00 59.62 279 ARG A C 1
ATOM 2149 O O . ARG A 1 279 ? -52.929 -1.354 22.448 1.00 59.62 279 ARG A O 1
ATOM 2156 N N . SER A 1 280 ? -52.654 -1.032 20.229 1.00 47.59 280 SER A N 1
ATOM 2157 C CA . SER A 1 280 ? -54.064 -0.905 19.840 1.00 47.59 280 SER A CA 1
ATOM 2158 C C . SER A 1 280 ? -54.475 -2.072 18.957 1.00 47.59 280 SER A C 1
ATOM 2160 O O . SER A 1 280 ? -55.696 -2.327 18.929 1.00 47.59 280 SER A O 1
#

Mean predicted aligned error: 20.7 Å

Organism: Botryotinia fuckeliana (strain T4) (NCBI:txid999810)

Foldseek 3Di:
DDLVVLQVVQVVVQVVCVVVVLDDPPDGARPSCCCPDPVGNVVSVVSVVSSVVVVVVVVVVVVVVVVVVVVVVVVVVVVVVVVVVVVVVVVVVVVVVVVVVVVVVVVVVVVVVVVVVVVVVVVVVVVVVVVVVVVVVVVVVVVVVVVVVVVVVVVVVVVVVVVVVVPPPDDDDDDPPPDDDDDDDDDDDDDPDDDDPPDPPDDPVVDDPVVVVVVVVVVVVVVVVVVVVVVVVVVVCCVVVVVDPPPDDDDDDDPPPPPVPVVVVVVVVVVVVVVVVVVD

pLDDT: mean 81.43, std 19.29, range [36.31, 98.56]